Protein AF-U7DB34-F1 (afdb_monomer)

Mean predicted aligned error: 4.19 Å

Structure (mmCIF, N/CA/C/O backbone):
data_AF-U7DB34-F1
#
_entry.id   AF-U7DB34-F1
#
loop_
_atom_site.group_PDB
_atom_site.id
_atom_site.type_symbol
_atom_site.label_atom_id
_atom_site.label_alt_id
_atom_site.label_comp_id
_atom_site.label_asym_id
_atom_site.label_entity_id
_atom_site.label_seq_id
_atom_site.pdbx_PDB_ins_code
_atom_site.Cartn_x
_atom_site.Cartn_y
_atom_site.Cartn_z
_atom_site.occupancy
_atom_site.B_iso_or_equiv
_atom_site.auth_seq_id
_atom_site.auth_comp_id
_atom_site.auth_asym_id
_atom_site.auth_atom_id
_atom_site.pdbx_PDB_model_num
ATOM 1 N N . MET A 1 1 ? 7.850 12.339 15.589 1.00 56.59 1 MET A N 1
ATOM 2 C CA . MET A 1 1 ? 7.289 11.184 14.853 1.00 56.59 1 MET A CA 1
ATOM 3 C C . MET A 1 1 ? 8.068 9.944 15.235 1.00 56.59 1 MET A C 1
ATOM 5 O O . MET A 1 1 ? 9.289 9.977 15.154 1.00 56.59 1 MET A O 1
ATOM 9 N N . THR A 1 2 ? 7.396 8.894 15.701 1.00 55.25 2 THR A N 1
ATOM 10 C CA . THR A 1 2 ? 8.039 7.611 16.011 1.00 55.25 2 THR A CA 1
ATOM 11 C C . THR A 1 2 ? 8.337 6.849 14.711 1.00 55.25 2 THR A C 1
ATOM 13 O O . THR A 1 2 ? 7.560 6.955 13.758 1.00 55.25 2 THR A O 1
ATOM 16 N N . PRO A 1 3 ? 9.434 6.068 14.636 1.00 60.91 3 PRO A N 1
ATOM 17 C CA . PRO A 1 3 ? 9.835 5.343 13.418 1.00 60.91 3 PRO A CA 1
ATOM 18 C C . PRO A 1 3 ? 8.811 4.309 12.934 1.00 60.91 3 PRO A C 1
ATOM 20 O O . PRO A 1 3 ? 8.928 3.791 11.830 1.00 60.91 3 PRO A O 1
ATOM 23 N N . GLU A 1 4 ? 7.849 3.986 13.791 1.00 70.50 4 GLU A N 1
ATOM 24 C CA . GLU A 1 4 ? 6.870 2.917 13.650 1.00 70.50 4 GLU A CA 1
ATOM 25 C C . GLU A 1 4 ? 5.535 3.371 13.057 1.00 70.50 4 GLU A C 1
ATOM 27 O O . GLU A 1 4 ? 4.715 2.523 12.703 1.00 70.50 4 GLU A O 1
ATOM 32 N N . ASN A 1 5 ? 5.326 4.683 12.933 1.00 81.69 5 ASN A N 1
ATOM 33 C CA . ASN A 1 5 ? 4.086 5.251 12.424 1.00 81.69 5 ASN A CA 1
ATOM 34 C C . ASN A 1 5 ? 4.088 5.327 10.896 1.00 81.69 5 ASN A C 1
ATOM 36 O O . ASN A 1 5 ? 5.121 5.509 10.246 1.00 81.69 5 ASN A O 1
ATOM 40 N N . VAL A 1 6 ? 2.890 5.285 10.328 1.00 92.56 6 VAL A N 1
ATOM 41 C CA . VAL A 1 6 ? 2.643 5.648 8.932 1.00 92.56 6 VAL A CA 1
ATOM 42 C C . VAL A 1 6 ? 2.384 7.149 8.889 1.00 92.56 6 VAL A C 1
ATOM 44 O O . VAL A 1 6 ? 1.572 7.646 9.659 1.00 92.56 6 VAL A O 1
ATOM 47 N N . PHE A 1 7 ? 3.087 7.897 8.039 1.00 95.44 7 PHE A N 1
ATOM 48 C CA . PHE A 1 7 ? 2.950 9.354 7.981 1.00 95.44 7 PHE A CA 1
ATOM 49 C C . PHE A 1 7 ? 3.253 9.919 6.594 1.00 95.44 7 PHE A C 1
ATOM 51 O O . PHE A 1 7 ? 3.934 9.280 5.789 1.00 95.44 7 PHE A O 1
ATOM 58 N N . GLY A 1 8 ? 2.779 11.138 6.342 1.00 94.94 8 GLY A N 1
ATOM 59 C CA . GLY A 1 8 ? 3.077 11.901 5.132 1.00 94.94 8 GLY A CA 1
ATOM 60 C C . GLY A 1 8 ? 2.622 13.357 5.240 1.00 94.94 8 GLY A C 1
ATOM 61 O O . GLY A 1 8 ? 1.750 13.681 6.048 1.00 94.94 8 GLY A O 1
ATOM 62 N N . TYR A 1 9 ? 3.236 14.234 4.445 1.00 95.06 9 TYR A N 1
ATOM 63 C CA . TYR A 1 9 ? 2.886 15.655 4.379 1.00 95.06 9 TYR A CA 1
ATOM 64 C C . TYR A 1 9 ? 1.683 15.882 3.461 1.00 95.06 9 TYR A C 1
ATOM 66 O O . TYR A 1 9 ? 1.645 15.345 2.353 1.00 95.06 9 TYR A O 1
ATOM 74 N N . CYS A 1 10 ? 0.709 16.664 3.916 1.00 96.31 10 CYS A N 1
ATOM 75 C CA . CYS A 1 10 ? -0.492 17.004 3.166 1.00 96.31 10 CYS A CA 1
ATOM 76 C C . CYS A 1 10 ? -0.466 18.474 2.756 1.00 96.31 10 CYS A C 1
ATOM 78 O O . CYS A 1 10 ? -0.567 19.347 3.615 1.00 96.31 10 CYS A O 1
ATOM 80 N N . ASP A 1 11 ? -0.422 18.743 1.450 1.00 92.62 11 ASP A N 1
ATOM 81 C CA . ASP A 1 11 ? -0.445 20.114 0.917 1.00 92.62 11 ASP A CA 1
ATOM 82 C C . ASP A 1 11 ? -1.724 20.860 1.301 1.00 92.62 11 ASP A C 1
ATOM 84 O O . ASP A 1 11 ? -1.698 22.052 1.568 1.00 92.62 11 ASP A O 1
ATOM 88 N N . ARG A 1 12 ? -2.856 20.150 1.361 1.00 94.56 12 ARG A N 1
ATOM 89 C CA . ARG A 1 12 ? -4.151 20.765 1.672 1.00 94.56 12 ARG A CA 1
ATOM 90 C C . ARG A 1 12 ? -4.233 21.256 3.117 1.00 94.56 12 ARG A C 1
ATOM 92 O O . ARG A 1 12 ? -4.909 22.241 3.385 1.00 94.56 12 ARG A O 1
ATOM 99 N N . CYS A 1 13 ? -3.620 20.529 4.047 1.00 96.25 13 CYS A N 1
ATOM 100 C CA . CYS A 1 13 ? -3.645 20.868 5.470 1.00 96.25 13 CYS A CA 1
ATOM 101 C C . CYS A 1 13 ? -2.360 21.557 5.941 1.00 96.25 13 CYS A C 1
ATOM 103 O O . CYS A 1 13 ? -2.274 21.885 7.121 1.00 96.25 13 CYS A O 1
ATOM 105 N N . GLU A 1 14 ? -1.372 21.709 5.054 1.00 96.12 14 GLU A N 1
ATOM 106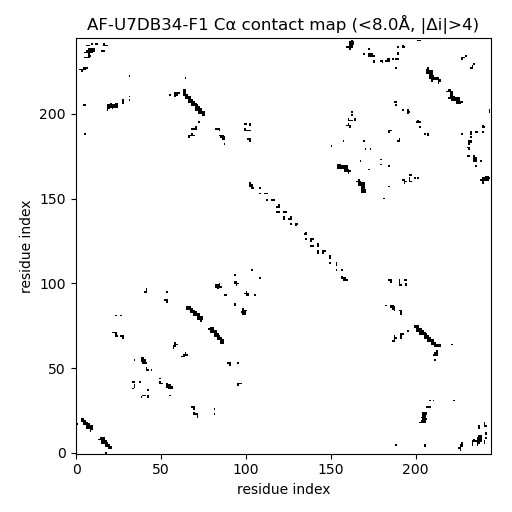 C CA . GLU A 1 14 ? -0.042 22.268 5.326 1.00 96.12 14 GLU A CA 1
ATOM 107 C C . GLU A 1 14 ? 0.642 21.653 6.556 1.00 96.12 14 GLU A C 1
ATOM 109 O O . GLU A 1 14 ? 1.353 22.305 7.320 1.00 96.12 14 GLU A O 1
ATOM 114 N N . LYS A 1 15 ? 0.412 20.355 6.776 1.00 95.25 15 LYS A N 1
ATOM 115 C CA . LYS A 1 15 ? 0.953 19.628 7.924 1.00 95.25 15 LYS A CA 1
ATOM 116 C C . LYS A 1 15 ? 1.206 18.169 7.611 1.00 95.25 15 LYS A C 1
ATOM 118 O O . LYS A 1 15 ? 0.710 17.608 6.634 1.00 95.25 15 LYS A O 1
ATOM 123 N N . TYR A 1 16 ? 1.962 17.536 8.495 1.00 94.81 16 TYR A N 1
ATOM 124 C CA . TYR A 1 16 ? 2.096 16.092 8.489 1.00 94.81 16 TYR A CA 1
ATOM 125 C C . TYR A 1 16 ? 0.922 15.434 9.207 1.00 94.81 16 TYR A C 1
ATOM 127 O O . TYR A 1 16 ? 0.635 15.758 10.358 1.00 94.81 16 TYR A O 1
ATOM 135 N N . HIS A 1 17 ? 0.318 14.447 8.553 1.00 95.94 17 HIS A N 1
ATOM 136 C CA . HIS A 1 17 ? -0.569 13.495 9.208 1.00 95.94 17 HIS A CA 1
ATOM 137 C C . HIS A 1 17 ? 0.209 12.232 9.562 1.00 95.94 17 HIS A C 1
ATOM 139 O O . HIS A 1 17 ? 1.151 11.846 8.860 1.00 95.94 17 HIS A O 1
ATOM 145 N N . SER A 1 18 ? -0.194 11.571 10.642 1.00 95.56 18 SER A N 1
ATOM 146 C CA . SER A 1 18 ? 0.371 10.286 11.030 1.00 95.56 18 SER A CA 1
ATOM 147 C C . SER A 1 18 ? -0.678 9.382 11.647 1.00 95.56 18 SER A C 1
ATOM 149 O O . SER A 1 18 ? -1.537 9.861 12.379 1.00 95.56 18 SER A O 1
ATOM 151 N N . LEU A 1 19 ? -0.535 8.084 11.416 1.00 96.56 19 LEU A N 1
ATOM 152 C CA . LEU A 1 19 ? -1.335 7.034 12.019 1.00 96.56 19 LEU A CA 1
ATOM 153 C C . LEU A 1 19 ? -0.400 6.104 12.818 1.00 96.56 19 LEU A C 1
ATOM 155 O O . LEU A 1 19 ? 0.587 5.610 12.252 1.00 96.56 19 LEU A O 1
ATOM 159 N N . PRO A 1 20 ? -0.643 5.904 14.127 1.00 96.19 20 PRO A N 1
ATOM 160 C CA . PRO A 1 20 ? 0.173 5.022 14.957 1.00 96.19 20 PRO A CA 1
ATOM 161 C C . PRO A 1 20 ? -0.120 3.549 14.658 1.00 96.19 20 PRO A C 1
ATOM 163 O O . PRO A 1 20 ? -1.029 3.233 13.896 1.00 96.19 20 PRO A O 1
ATOM 166 N N . GLN A 1 21 ? 0.609 2.625 15.289 1.00 96.31 21 GLN A N 1
ATOM 167 C CA . GLN A 1 21 ? 0.276 1.201 15.172 1.00 96.31 21 GLN A CA 1
ATOM 168 C C . GLN A 1 21 ? -0.971 0.815 15.975 1.00 96.31 21 GLN A C 1
ATOM 170 O O . GLN A 1 21 ? -1.842 0.112 15.465 1.00 96.31 21 GLN A O 1
ATOM 175 N N . GLY A 1 22 ? -1.093 1.295 17.218 1.00 95.19 22 GLY A N 1
ATOM 176 C CA . GLY A 1 22 ? -2.232 0.988 18.089 1.00 95.19 22 GLY A CA 1
ATOM 177 C C . GLY A 1 22 ? -2.527 -0.519 18.181 1.00 95.19 22 GLY A C 1
ATOM 178 O O . GLY A 1 22 ? -1.619 -1.349 18.118 1.00 95.19 22 GLY A O 1
ATOM 179 N N . LYS A 1 23 ? -3.814 -0.887 18.264 1.00 97.88 23 LYS A N 1
ATOM 180 C CA . LYS A 1 23 ? -4.263 -2.296 18.285 1.00 97.88 23 LYS A CA 1
ATOM 181 C C . LYS A 1 23 ? -3.934 -3.072 17.001 1.00 97.88 23 LYS A C 1
ATOM 183 O O . LYS A 1 23 ? -3.914 -4.302 17.024 1.00 97.88 23 LYS A O 1
ATOM 188 N N . ALA A 1 24 ? -3.639 -2.391 15.889 1.00 98.12 24 ALA A N 1
ATOM 189 C CA . ALA A 1 24 ? -3.265 -3.070 14.650 1.00 98.12 24 ALA A CA 1
ATOM 190 C C . ALA A 1 24 ? -1.948 -3.842 14.792 1.00 98.12 24 ALA A C 1
ATOM 192 O O . ALA A 1 24 ? -1.750 -4.828 14.087 1.00 98.12 24 ALA A O 1
ATOM 193 N N . ARG A 1 25 ? -1.071 -3.444 15.729 1.00 97.56 25 ARG A N 1
ATOM 194 C CA . ARG A 1 25 ? 0.159 -4.185 16.017 1.00 97.56 25 ARG A CA 1
ATOM 195 C C . ARG A 1 25 ? -0.132 -5.596 16.521 1.00 97.56 25 ARG A C 1
ATOM 197 O O . ARG A 1 25 ? 0.287 -6.558 15.883 1.00 97.56 25 ARG A O 1
ATOM 204 N N . GLN A 1 26 ? -0.888 -5.704 17.612 1.00 98.06 26 GLN A N 1
ATOM 205 C CA . GLN A 1 26 ? -1.285 -6.991 18.187 1.00 98.06 26 GLN A CA 1
ATOM 206 C C . GLN A 1 26 ? -2.028 -7.839 17.150 1.00 98.06 26 GLN A C 1
ATOM 208 O O . GLN A 1 26 ? -1.713 -9.010 16.950 1.00 98.06 26 GLN A O 1
ATOM 213 N N . LYS A 1 27 ? -2.963 -7.230 16.407 1.00 98.50 27 LYS A N 1
ATOM 214 C CA . LYS A 1 27 ? -3.706 -7.962 15.378 1.00 98.50 27 LYS A CA 1
ATOM 215 C C . LYS A 1 27 ? -2.825 -8.424 14.212 1.00 98.50 27 LYS A C 1
ATOM 217 O O . LYS A 1 27 ? -3.075 -9.473 13.622 1.00 98.50 27 LYS A O 1
ATOM 222 N N . GLY A 1 28 ? -1.777 -7.669 13.892 1.00 98.38 28 GLY A N 1
ATOM 223 C CA . GLY A 1 28 ? -0.750 -8.070 12.936 1.00 98.38 28 GLY A CA 1
ATOM 224 C C . GLY A 1 28 ? 0.046 -9.290 13.398 1.00 98.38 28 GLY A C 1
ATOM 225 O O . GLY A 1 28 ? 0.358 -10.144 12.576 1.00 98.38 28 GLY A O 1
ATOM 226 N N . GLU A 1 29 ? 0.342 -9.407 14.693 1.00 98.50 29 GLU A N 1
ATOM 227 C CA . GLU A 1 29 ? 1.041 -10.569 15.264 1.00 98.50 29 GLU A CA 1
ATOM 228 C C . GLU A 1 29 ? 0.163 -11.829 15.210 1.00 98.50 29 GLU A C 1
ATOM 230 O O . GLU A 1 29 ? 0.630 -12.887 14.789 1.00 98.50 29 GLU A O 1
ATOM 235 N N . GLU A 1 30 ? -1.132 -11.705 15.516 1.00 98.56 30 GLU A N 1
ATOM 236 C CA . GLU A 1 30 ? -2.110 -12.792 15.343 1.00 98.56 30 GLU A CA 1
ATOM 237 C C . GLU A 1 30 ? -2.220 -13.243 13.876 1.00 98.56 30 GLU A C 1
ATOM 239 O O . GLU A 1 30 ? -2.260 -14.443 13.580 1.00 98.56 30 GLU A O 1
ATOM 244 N N . LEU A 1 31 ? -2.247 -12.286 12.939 1.00 98.56 31 LEU A N 1
ATOM 245 C CA . LEU A 1 31 ? -2.278 -12.583 11.508 1.00 98.56 31 LEU A CA 1
ATOM 246 C C . LEU A 1 31 ? -0.992 -13.280 11.055 1.00 98.56 31 LEU A C 1
ATOM 248 O O . LEU A 1 31 ? -1.063 -14.265 10.324 1.00 98.56 31 LEU A O 1
ATOM 252 N N . LEU A 1 32 ? 0.173 -12.798 11.492 1.00 98.50 32 LEU A N 1
ATOM 253 C CA . LEU A 1 32 ? 1.463 -13.426 11.212 1.00 98.50 32 LEU A CA 1
ATOM 254 C C . LEU A 1 32 ? 1.471 -14.888 11.675 1.00 98.50 32 LEU A C 1
ATOM 256 O O . LEU A 1 32 ? 1.801 -15.768 10.882 1.00 98.50 32 LEU A O 1
ATOM 260 N N . GLN A 1 33 ? 1.049 -15.146 12.915 1.00 98.25 33 GLN A N 1
ATOM 261 C CA . GLN A 1 33 ? 0.985 -16.498 13.465 1.00 98.25 33 GLN A CA 1
ATOM 262 C C . GLN A 1 33 ? 0.035 -17.391 12.658 1.00 98.25 33 GLN A C 1
ATOM 264 O O . GLN A 1 33 ? 0.365 -18.539 12.362 1.00 98.25 33 GLN A O 1
ATOM 269 N N . SER A 1 34 ? -1.122 -16.858 12.259 1.00 98.19 34 SER A N 1
ATOM 270 C CA . SER A 1 34 ? -2.092 -17.582 11.429 1.00 98.19 34 SER A CA 1
ATOM 271 C C . SER A 1 34 ? -1.492 -17.959 10.073 1.00 98.19 34 SER A C 1
ATOM 273 O O . SER A 1 34 ? -1.592 -19.107 9.652 1.00 98.19 34 SER A O 1
ATOM 275 N N . LEU A 1 35 ? -0.802 -17.024 9.414 1.00 98.00 35 LEU A N 1
ATOM 276 C CA . LEU A 1 35 ? -0.150 -17.266 8.124 1.00 98.00 35 LEU A CA 1
ATOM 277 C C . LEU A 1 35 ? 0.992 -18.288 8.222 1.00 98.00 35 LEU A C 1
ATOM 279 O O . LEU A 1 35 ? 1.165 -19.085 7.301 1.00 98.00 35 LEU A O 1
ATOM 283 N N . GLN A 1 36 ? 1.760 -18.273 9.315 1.00 97.12 36 GLN A N 1
ATOM 284 C CA . GLN A 1 36 ? 2.844 -19.231 9.556 1.00 97.12 36 GLN A CA 1
ATOM 285 C C . GLN A 1 36 ? 2.316 -20.636 9.871 1.00 97.12 36 GLN A C 1
ATOM 287 O O . GLN A 1 36 ? 2.867 -21.615 9.377 1.00 97.12 36 GLN A O 1
ATOM 292 N N . ASN A 1 37 ? 1.238 -20.738 10.651 1.00 97.00 37 ASN A N 1
ATOM 293 C CA . ASN A 1 37 ? 0.650 -22.023 11.034 1.00 97.00 37 ASN A CA 1
ATOM 294 C C . ASN A 1 37 ? -0.123 -22.678 9.887 1.00 97.00 37 ASN A C 1
ATOM 296 O O . ASN A 1 37 ? -0.059 -23.891 9.702 1.00 97.00 37 ASN A O 1
ATOM 300 N N . GLU A 1 38 ? -0.885 -21.880 9.140 1.00 97.31 38 GLU A N 1
ATOM 301 C CA . GLU A 1 38 ? -1.826 -22.391 8.143 1.00 97.31 38 GLU A CA 1
ATOM 302 C C . GLU A 1 38 ? -1.245 -22.407 6.725 1.00 97.31 38 GLU A C 1
ATOM 304 O O . GLU A 1 38 ? -1.791 -23.093 5.860 1.00 97.31 38 GLU A O 1
ATOM 309 N N . GLY A 1 39 ? -0.160 -21.667 6.465 1.00 96.75 39 GLY A N 1
ATOM 310 C CA . GLY A 1 39 ? 0.575 -21.721 5.197 1.00 96.75 39 GLY A CA 1
ATOM 311 C C . GLY A 1 39 ? -0.210 -21.225 3.976 1.00 96.75 39 GLY A C 1
ATOM 312 O O . GLY A 1 39 ? 0.083 -21.610 2.844 1.00 96.75 39 GLY A O 1
ATOM 313 N N . CYS A 1 40 ? -1.246 -20.408 4.172 1.00 97.00 40 CYS A N 1
ATOM 314 C CA . CYS A 1 40 ? -2.124 -19.941 3.098 1.00 97.00 40 CYS A CA 1
ATOM 315 C C . CYS A 1 40 ? -2.799 -18.610 3.442 1.00 97.00 40 CYS A C 1
ATOM 317 O O . CYS A 1 40 ? -2.843 -18.218 4.604 1.00 97.00 40 CYS A O 1
ATOM 319 N N . LEU A 1 41 ? -3.309 -17.897 2.433 1.00 97.50 41 LEU A N 1
ATOM 320 C CA . LEU A 1 41 ? -4.014 -16.619 2.604 1.00 97.50 41 LEU A CA 1
ATOM 321 C C . LEU A 1 41 ? -5.511 -16.784 2.891 1.00 97.50 41 LEU A C 1
ATOM 323 O O . LEU A 1 41 ? -6.127 -15.885 3.455 1.00 97.50 41 LEU A O 1
ATOM 327 N N . ASP A 1 42 ? -6.091 -17.923 2.534 1.00 97.00 42 ASP A N 1
ATOM 328 C CA . ASP A 1 42 ? -7.492 -18.293 2.747 1.00 97.00 42 ASP A CA 1
ATOM 329 C C . ASP A 1 42 ? -7.668 -19.202 3.976 1.00 97.00 42 ASP A C 1
ATOM 331 O O . ASP A 1 42 ? -8.562 -20.045 4.036 1.00 97.00 42 ASP A O 1
ATOM 335 N N . PHE A 1 43 ? -6.812 -19.009 4.984 1.00 96.31 43 PHE A N 1
ATOM 336 C CA . PHE A 1 43 ? -6.758 -19.807 6.210 1.00 96.31 43 PHE A CA 1
ATOM 337 C C . PHE A 1 43 ? -8.065 -19.813 7.024 1.00 96.31 43 PHE A C 1
ATOM 339 O O . PHE A 1 43 ? -8.296 -20.740 7.799 1.00 96.31 43 PHE A O 1
ATOM 346 N N . GLU A 1 44 ? -8.934 -18.819 6.823 1.00 95.00 44 GLU A N 1
ATOM 347 C CA . GLU A 1 44 ? -10.273 -18.733 7.425 1.00 95.00 44 GLU A CA 1
ATOM 348 C C . GLU A 1 44 ? -11.251 -19.772 6.854 1.00 95.00 44 GLU A C 1
ATOM 350 O O . GLU A 1 44 ? -12.241 -20.108 7.503 1.00 95.00 44 GLU A O 1
ATOM 355 N N . LEU A 1 45 ? -10.981 -20.311 5.660 1.00 95.31 45 LEU A N 1
ATOM 356 C CA . LEU A 1 45 ? -11.793 -21.368 5.073 1.00 95.31 45 LEU A CA 1
ATOM 357 C C . LEU A 1 45 ? -11.418 -22.741 5.655 1.00 95.31 45 LEU A C 1
ATOM 359 O O . LEU A 1 45 ? -10.241 -23.006 5.936 1.00 95.31 45 LEU A O 1
ATOM 363 N N . PRO A 1 46 ? -12.385 -23.672 5.764 1.00 95.25 46 PRO A N 1
ATOM 364 C CA . PRO A 1 46 ? -12.099 -25.078 6.017 1.00 95.25 46 PRO A CA 1
ATOM 365 C C . PRO A 1 46 ? -11.051 -25.626 5.042 1.00 95.25 46 PRO A C 1
ATOM 367 O O . PRO A 1 46 ? -11.116 -25.350 3.846 1.00 95.25 46 PRO A O 1
ATOM 370 N N . ARG A 1 47 ? -10.123 -26.466 5.526 1.00 93.25 47 ARG A N 1
ATOM 371 C CA . ARG A 1 47 ? -8.972 -26.974 4.743 1.00 93.25 47 ARG A CA 1
ATOM 372 C C . ARG A 1 47 ? -9.329 -27.534 3.359 1.00 93.25 47 ARG A C 1
ATOM 374 O O . ARG A 1 47 ? -8.547 -27.374 2.433 1.00 93.25 47 ARG A O 1
ATOM 381 N N . HIS A 1 48 ? -10.492 -28.168 3.207 1.00 94.25 48 HIS A N 1
ATOM 382 C CA . HIS A 1 48 ? -10.940 -28.761 1.940 1.00 94.25 48 HIS A CA 1
ATOM 383 C C . HIS A 1 48 ? -11.462 -27.738 0.912 1.00 94.25 48 HIS A C 1
ATOM 385 O O . HIS A 1 48 ? -11.577 -28.077 -0.261 1.00 94.25 48 HIS A O 1
ATOM 391 N N . LEU A 1 49 ? -11.777 -26.509 1.335 1.00 95.75 49 LEU A N 1
ATOM 392 C CA . LEU A 1 49 ? -12.173 -25.398 0.459 1.00 95.75 49 LEU A CA 1
ATOM 393 C C . LEU A 1 49 ? -10.996 -24.485 0.104 1.00 95.75 49 LEU A C 1
ATOM 395 O O . LEU A 1 49 ? -11.146 -23.599 -0.740 1.00 95.75 49 LEU A O 1
ATOM 399 N N . ARG A 1 50 ? -9.841 -24.687 0.749 1.00 95.44 50 ARG A N 1
ATOM 400 C CA . ARG A 1 50 ? -8.661 -23.860 0.528 1.00 95.44 50 ARG A CA 1
ATOM 401 C C . ARG A 1 50 ? -8.039 -24.142 -0.826 1.00 95.44 50 ARG A C 1
ATOM 403 O O . ARG A 1 50 ? -7.935 -25.290 -1.266 1.00 95.44 50 ARG A O 1
ATOM 410 N N . ARG A 1 51 ? -7.590 -23.080 -1.478 1.00 95.12 51 ARG A N 1
ATOM 411 C CA . ARG A 1 51 ? -7.079 -23.131 -2.837 1.00 95.12 51 ARG A CA 1
ATOM 412 C C . ARG A 1 51 ? -5.558 -23.110 -2.871 1.00 95.12 51 ARG A C 1
ATOM 414 O O . ARG A 1 51 ? -4.895 -22.364 -2.154 1.00 95.12 51 ARG A O 1
ATOM 421 N N . ARG A 1 52 ? -4.974 -23.916 -3.762 1.00 93.56 52 ARG A N 1
ATOM 422 C CA . ARG A 1 52 ? -3.510 -24.045 -3.883 1.00 93.56 52 ARG A CA 1
ATOM 423 C C . ARG A 1 52 ? -2.844 -22.753 -4.359 1.00 93.56 52 ARG A C 1
ATOM 425 O O . ARG A 1 52 ? -1.672 -22.511 -4.056 1.00 93.56 52 ARG A O 1
ATOM 432 N N . GLU A 1 53 ? -3.549 -21.915 -5.113 1.00 94.31 53 GLU A N 1
ATOM 433 C CA . GLU A 1 53 ? -3.062 -20.601 -5.537 1.00 94.31 53 GLU A CA 1
ATOM 434 C C . GLU A 1 53 ? -2.805 -19.644 -4.368 1.00 94.31 53 GLU A C 1
ATOM 436 O O . GLU A 1 53 ? -1.974 -18.757 -4.521 1.00 94.31 53 GLU A O 1
ATOM 441 N N . TYR A 1 54 ? -3.414 -19.869 -3.199 1.00 95.88 54 TYR A N 1
ATOM 442 C CA . TYR A 1 54 ? -3.273 -19.010 -2.021 1.00 95.88 54 TYR A CA 1
ATOM 443 C C . TYR A 1 54 ? -2.249 -19.518 -0.995 1.00 95.88 54 TYR A C 1
ATOM 445 O O . TYR A 1 54 ? -2.112 -18.919 0.070 1.00 95.88 54 TYR A O 1
ATOM 453 N N . SER A 1 55 ? -1.505 -20.590 -1.301 1.00 95.94 55 SER A N 1
ATOM 454 C CA . SER A 1 55 ? -0.405 -21.074 -0.450 1.00 95.94 55 SER A CA 1
ATOM 455 C C . SER A 1 55 ? 0.752 -20.066 -0.358 1.00 95.94 55 SER A C 1
ATOM 457 O O . SER A 1 55 ? 1.225 -19.517 -1.361 1.00 95.94 55 SER A O 1
ATOM 459 N N . THR A 1 56 ? 1.275 -19.886 0.857 1.00 96.44 56 THR A N 1
ATOM 460 C CA . THR A 1 56 ? 2.422 -19.019 1.155 1.00 96.44 56 THR A CA 1
ATOM 461 C C . THR A 1 56 ? 3.777 -19.704 0.968 1.00 96.44 56 THR A C 1
ATOM 463 O O . THR A 1 56 ? 4.795 -19.025 1.066 1.00 96.44 56 THR A O 1
ATOM 466 N N . ASP A 1 57 ? 3.834 -20.985 0.585 1.00 94.50 57 ASP A N 1
ATOM 467 C CA . ASP A 1 57 ? 5.094 -21.735 0.409 1.00 94.50 57 ASP A CA 1
ATOM 468 C C . ASP A 1 57 ? 6.060 -21.039 -0.561 1.00 94.50 57 ASP A C 1
ATOM 470 O O . ASP A 1 57 ? 7.276 -20.990 -0.362 1.00 94.50 57 ASP A O 1
ATOM 474 N N . SER A 1 58 ? 5.503 -20.419 -1.607 1.00 93.25 58 SER A N 1
ATOM 475 C CA . SER A 1 58 ? 6.277 -19.676 -2.609 1.00 93.25 58 SER A CA 1
ATOM 476 C C . SER A 1 58 ? 7.075 -18.504 -2.020 1.00 93.25 58 SER A C 1
ATOM 478 O O . SER A 1 58 ? 8.099 -18.122 -2.595 1.00 93.25 58 SER A O 1
ATOM 480 N N . LEU A 1 59 ? 6.668 -17.985 -0.854 1.00 94.81 59 LEU A N 1
ATOM 481 C CA . LEU A 1 59 ? 7.353 -16.907 -0.141 1.00 94.81 59 LEU A CA 1
ATOM 482 C C . LEU A 1 59 ? 8.703 -17.343 0.445 1.00 94.81 59 LEU A C 1
ATOM 484 O O . LEU A 1 59 ? 9.570 -16.509 0.713 1.00 94.81 59 LEU A O 1
ATOM 488 N N . TYR A 1 60 ? 8.916 -18.645 0.619 1.00 94.12 60 TYR A N 1
ATOM 489 C CA . TYR A 1 60 ? 10.189 -19.210 1.069 1.00 94.12 60 TYR A CA 1
ATOM 490 C C . TYR A 1 60 ? 11.079 -19.651 -0.106 1.00 94.12 60 TYR A C 1
ATOM 492 O O . TYR A 1 60 ? 12.265 -19.938 0.069 1.00 94.12 60 TYR A O 1
ATOM 500 N N . GLY A 1 61 ? 10.531 -19.632 -1.325 1.00 90.75 61 GLY A N 1
ATOM 501 C CA . GLY A 1 61 ? 11.217 -19.971 -2.567 1.00 90.75 61 GLY A CA 1
ATOM 502 C C . GLY A 1 61 ? 11.944 -18.792 -3.242 1.00 90.75 61 GLY A C 1
ATOM 503 O O . GLY A 1 61 ? 12.309 -17.803 -2.597 1.00 90.75 61 GLY A O 1
ATOM 504 N N . PRO A 1 62 ? 12.172 -18.874 -4.568 1.00 88.00 62 PRO A N 1
ATOM 505 C CA . PRO A 1 62 ? 12.840 -17.826 -5.350 1.00 88.00 62 PRO A CA 1
ATOM 506 C C . PRO A 1 62 ? 12.105 -16.480 -5.360 1.00 88.00 62 PRO A C 1
ATOM 508 O O . PRO A 1 62 ? 12.751 -15.439 -5.478 1.00 88.00 62 PRO A O 1
ATOM 511 N N . HIS A 1 63 ? 10.775 -16.498 -5.210 1.00 80.44 63 HIS A N 1
ATOM 512 C CA . HIS A 1 63 ? 9.944 -15.291 -5.157 1.00 80.44 63 HIS A CA 1
ATOM 513 C C . HIS A 1 63 ? 10.122 -14.492 -3.863 1.00 80.44 63 HIS A C 1
ATOM 515 O O . HIS A 1 63 ? 9.867 -13.289 -3.872 1.00 80.44 63 HIS A O 1
ATOM 521 N N . ARG A 1 64 ? 10.641 -15.134 -2.804 1.00 91.00 64 ARG A N 1
ATOM 522 C CA . ARG A 1 64 ? 10.903 -14.545 -1.484 1.00 91.00 64 ARG A CA 1
ATOM 523 C C . ARG A 1 64 ? 9.645 -13.965 -0.828 1.00 91.00 64 ARG A C 1
ATOM 525 O O . ARG A 1 64 ? 8.538 -14.063 -1.351 1.00 91.00 64 ARG A O 1
ATOM 532 N N . GLY A 1 65 ? 9.826 -13.422 0.370 1.00 93.88 65 GLY A N 1
ATOM 533 C CA . GLY A 1 65 ? 8.740 -12.948 1.211 1.00 93.88 65 GLY A CA 1
ATOM 534 C C . GLY A 1 65 ? 7.938 -11.761 0.672 1.00 93.88 65 GLY A C 1
ATOM 535 O O . GLY A 1 65 ? 8.185 -11.212 -0.404 1.00 93.88 65 GLY A O 1
ATOM 536 N N . LYS A 1 66 ? 6.937 -11.358 1.452 1.00 95.19 66 LYS A N 1
ATOM 537 C CA . LYS A 1 66 ? 5.961 -10.324 1.098 1.00 95.19 66 LYS A CA 1
ATOM 538 C C . LYS A 1 66 ? 5.573 -9.493 2.319 1.00 95.19 66 LYS A C 1
ATOM 540 O O . LYS A 1 66 ? 5.615 -9.980 3.447 1.00 95.19 66 LYS A O 1
ATOM 545 N N . MET A 1 67 ? 5.200 -8.233 2.078 1.00 97.06 67 MET A N 1
ATOM 546 C CA . MET A 1 67 ? 4.613 -7.381 3.110 1.00 97.06 67 MET A CA 1
ATOM 547 C C . MET A 1 67 ? 3.125 -7.697 3.279 1.00 97.06 67 MET A C 1
ATOM 549 O O . MET A 1 67 ? 2.382 -7.795 2.300 1.00 97.06 67 MET A O 1
ATOM 553 N N . PHE A 1 68 ? 2.710 -7.780 4.533 1.00 98.44 68 PHE A N 1
ATOM 554 C CA . PHE A 1 68 ? 1.334 -7.884 4.991 1.00 98.44 68 PHE A CA 1
ATOM 555 C C . PHE A 1 68 ? 1.043 -6.705 5.911 1.00 98.44 68 PHE A C 1
ATOM 557 O O . PHE A 1 68 ? 1.962 -6.146 6.507 1.00 98.44 68 PHE A O 1
ATOM 564 N N . GLY A 1 69 ? -0.213 -6.291 6.005 1.00 98.19 69 GLY A N 1
ATOM 565 C CA . GLY A 1 69 ? -0.598 -5.192 6.875 1.00 98.19 69 GLY A CA 1
ATOM 566 C C . GLY A 1 69 ? -1.997 -5.351 7.431 1.00 98.19 69 GLY A C 1
ATOM 567 O O . GLY A 1 69 ? -2.856 -5.969 6.800 1.00 98.19 69 GLY A O 1
ATOM 568 N N . VAL A 1 70 ? -2.199 -4.766 8.606 1.00 98.69 70 VAL A N 1
ATOM 569 C CA . VAL A 1 70 ? -3.478 -4.708 9.306 1.00 98.69 70 VAL A CA 1
ATOM 570 C C . VAL A 1 70 ? -3.815 -3.254 9.605 1.00 98.69 70 VAL A C 1
ATOM 572 O O . VAL A 1 70 ? -2.946 -2.494 10.033 1.00 98.69 70 VAL A O 1
ATOM 575 N N . LEU A 1 71 ? -5.074 -2.881 9.391 1.00 98.75 71 LEU A N 1
ATOM 576 C CA . LEU A 1 71 ? -5.652 -1.614 9.824 1.00 98.75 71 LEU A CA 1
ATOM 577 C C . LEU A 1 71 ? -6.688 -1.895 10.907 1.00 98.75 71 LEU A C 1
ATOM 579 O O . LEU A 1 71 ? -7.589 -2.699 10.700 1.00 98.75 71 LEU A O 1
ATOM 583 N N . HIS A 1 72 ? -6.556 -1.215 12.035 1.00 98.69 72 HIS A N 1
ATOM 584 C CA . HIS A 1 72 ? -7.590 -1.097 13.049 1.00 98.69 72 HIS A CA 1
ATOM 585 C C . HIS A 1 72 ? -8.414 0.156 12.747 1.00 98.69 72 HIS A C 1
ATOM 587 O O . HIS A 1 72 ? -7.846 1.247 12.636 1.00 98.69 72 HIS A O 1
ATOM 593 N N . CYS A 1 73 ? -9.726 0.010 12.608 1.00 98.44 73 CYS A N 1
ATOM 594 C CA . CYS A 1 73 ? -10.646 1.104 12.315 1.00 98.44 73 CYS A CA 1
ATOM 595 C C . CYS A 1 73 ? -11.984 0.910 13.034 1.00 98.44 73 CYS A C 1
ATOM 597 O O . CYS A 1 73 ? -12.281 -0.184 13.507 1.00 98.44 73 CYS A O 1
ATOM 599 N N . VAL A 1 74 ? -12.792 1.963 13.096 1.00 98.12 74 VAL A N 1
ATOM 600 C CA . VAL A 1 74 ? -14.196 1.895 13.520 1.00 98.12 74 VAL A CA 1
ATOM 601 C C . VAL A 1 74 ? -15.095 2.213 12.338 1.00 98.12 74 VAL A C 1
ATOM 603 O O . VAL A 1 74 ? -14.777 3.092 11.537 1.00 98.12 74 VAL A O 1
ATOM 606 N N . ASP A 1 75 ? -16.193 1.483 12.193 1.00 96.19 75 ASP A N 1
ATOM 607 C CA . ASP A 1 75 ? -17.192 1.807 11.178 1.00 96.19 75 ASP A CA 1
ATOM 608 C C . ASP A 1 75 ? -18.093 2.978 11.606 1.00 96.19 75 ASP A C 1
ATOM 610 O O . ASP A 1 75 ? -17.944 3.562 12.681 1.00 96.19 75 ASP A O 1
ATOM 614 N N . GLN A 1 76 ? -19.052 3.322 10.748 1.00 93.75 76 GLN A N 1
ATOM 615 C CA . GLN A 1 76 ? -19.989 4.426 10.968 1.00 93.75 76 GLN A CA 1
ATOM 616 C C . GLN A 1 76 ? -20.918 4.211 12.176 1.00 93.75 76 GLN A C 1
ATOM 618 O O . GLN A 1 76 ? -21.506 5.171 12.667 1.00 93.75 76 GLN A O 1
ATOM 623 N N . SER A 1 77 ? -21.054 2.973 12.663 1.00 96.00 77 SER A N 1
ATOM 624 C CA . SER A 1 77 ? -21.804 2.643 13.881 1.00 96.00 77 SER A CA 1
ATOM 625 C C . SER A 1 77 ? -20.944 2.691 15.151 1.00 96.00 77 SER A C 1
ATOM 627 O O . SER A 1 77 ? -21.462 2.515 16.251 1.00 96.00 77 SER A O 1
ATOM 629 N N . GLY A 1 78 ? -19.638 2.947 15.013 1.00 95.75 78 GLY A N 1
ATOM 630 C CA . GLY A 1 78 ? -18.673 2.932 16.111 1.00 95.75 78 GLY A CA 1
ATOM 631 C C . GLY A 1 78 ? -18.156 1.535 16.465 1.00 95.75 78 GLY A C 1
ATOM 632 O O . GLY A 1 78 ? -17.458 1.383 17.467 1.00 95.75 78 GLY A O 1
ATOM 633 N N . GLN A 1 79 ? -18.469 0.511 15.665 1.00 97.62 79 GLN A N 1
ATOM 634 C CA . GLN A 1 79 ? -18.002 -0.852 15.899 1.00 97.62 79 GLN A CA 1
ATOM 635 C C . GLN A 1 79 ? -16.551 -1.007 15.423 1.00 97.62 79 GLN A C 1
ATOM 637 O O . GLN A 1 79 ? -16.208 -0.646 14.296 1.00 97.62 79 GLN A O 1
ATOM 642 N N . GLU A 1 80 ? -15.690 -1.565 16.282 1.00 97.88 80 GLU A N 1
ATOM 643 C CA . GLU A 1 80 ? -14.295 -1.864 15.931 1.00 97.88 80 GLU A CA 1
ATOM 644 C C . GLU A 1 80 ? -14.217 -2.953 14.854 1.00 97.88 80 GLU A C 1
ATOM 646 O O . GLU A 1 80 ? -14.905 -3.976 14.924 1.00 97.88 80 GLU A O 1
ATOM 651 N N . GLN A 1 81 ? -13.321 -2.741 13.891 1.00 97.69 81 GLN A N 1
ATOM 652 C CA . GLN A 1 81 ? -13.042 -3.622 12.766 1.00 97.69 81 GLN A CA 1
ATOM 653 C C . GLN A 1 81 ? -11.534 -3.715 12.500 1.00 97.69 81 GLN A C 1
ATOM 655 O O . GLN A 1 81 ? -10.751 -2.813 12.815 1.00 97.69 81 GLN A O 1
ATOM 660 N N . PHE A 1 82 ? -11.132 -4.822 11.872 1.00 98.50 82 PHE A N 1
ATOM 661 C CA . PHE A 1 82 ? -9.757 -5.051 11.444 1.00 98.50 82 PHE A CA 1
ATOM 662 C C . PHE A 1 82 ? -9.722 -5.472 9.980 1.00 98.50 82 PHE A C 1
ATOM 664 O O . PHE A 1 82 ? -10.256 -6.516 9.610 1.00 98.50 82 PHE A O 1
ATOM 671 N N . LEU A 1 83 ? -9.056 -4.672 9.155 1.00 98.69 83 LEU A N 1
ATOM 672 C CA . LEU A 1 83 ? -8.854 -4.955 7.739 1.00 98.69 83 LEU A CA 1
ATOM 673 C C . LEU A 1 83 ? -7.444 -5.498 7.523 1.00 98.69 83 LEU A C 1
ATOM 675 O O . LEU A 1 83 ? -6.502 -5.036 8.165 1.00 98.69 83 LEU A O 1
ATOM 679 N N . LYS A 1 84 ? -7.276 -6.440 6.591 1.00 98.50 84 LYS A N 1
ATOM 680 C CA . LYS A 1 84 ? -5.971 -7.020 6.242 1.00 98.50 84 LYS A CA 1
ATOM 681 C C . LYS A 1 84 ? -5.666 -6.882 4.755 1.00 98.50 84 LYS A C 1
ATOM 683 O O . LYS A 1 84 ? -6.543 -7.020 3.905 1.00 98.50 84 LYS A O 1
ATOM 688 N N . ALA A 1 85 ? -4.404 -6.620 4.435 1.00 98.38 85 ALA A N 1
ATOM 689 C CA . ALA A 1 85 ? -3.908 -6.491 3.070 1.00 98.38 85 ALA A CA 1
ATOM 690 C C . ALA A 1 85 ? -2.548 -7.178 2.910 1.00 98.38 85 ALA A C 1
ATOM 692 O O . ALA A 1 85 ? -1.781 -7.309 3.862 1.00 98.38 85 ALA A O 1
ATOM 693 N N . PHE A 1 86 ? -2.228 -7.558 1.677 1.00 97.50 86 PHE A N 1
ATOM 694 C CA . PHE A 1 86 ? -0.881 -7.925 1.251 1.00 97.50 86 PHE A CA 1
ATOM 695 C C . PHE A 1 86 ? -0.434 -7.025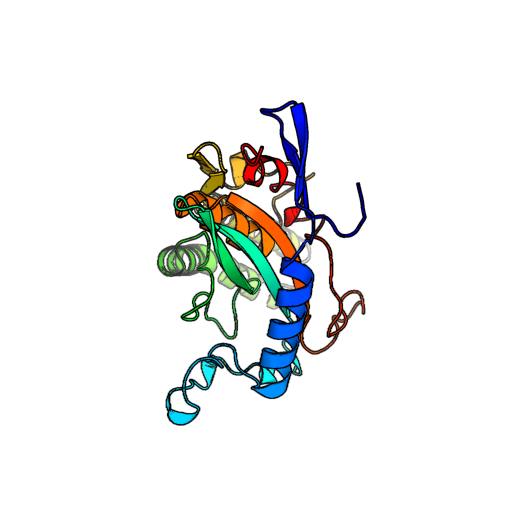 0.095 1.00 97.50 86 PHE A C 1
ATOM 697 O O . PHE A 1 86 ? -1.269 -6.485 -0.644 1.00 97.50 86 PHE A O 1
ATOM 704 N N . SER A 1 87 ? 0.883 -6.856 -0.044 1.00 94.75 87 SER A N 1
ATOM 705 C CA . SER A 1 87 ? 1.479 -5.972 -1.048 1.00 94.75 87 SER A CA 1
ATOM 706 C C . SER A 1 87 ? 1.598 -6.633 -2.423 1.00 94.75 87 SER A C 1
ATOM 708 O O . SER A 1 87 ? 2.136 -7.749 -2.515 1.00 94.75 87 SER A O 1
ATOM 710 N N . CYS A 1 88 ? 1.237 -5.900 -3.481 1.00 91.00 88 CYS A N 1
ATOM 711 C CA . CYS A 1 88 ? 1.271 -6.354 -4.879 1.00 91.00 88 CYS A CA 1
ATOM 712 C C . CYS A 1 88 ? 0.513 -7.683 -5.081 1.00 91.00 88 CYS A C 1
ATOM 714 O O . CYS A 1 88 ? -0.312 -8.071 -4.262 1.00 91.00 88 CYS A O 1
ATOM 716 N N . GLN A 1 89 ? 0.806 -8.402 -6.163 1.00 89.88 89 GLN A N 1
ATOM 717 C CA . GLN A 1 89 ? 0.210 -9.708 -6.452 1.00 89.88 89 GLN A CA 1
ATOM 718 C C . GLN A 1 89 ? 0.778 -10.828 -5.568 1.00 89.88 89 GLN A C 1
ATOM 720 O O . GLN A 1 89 ? 1.974 -10.842 -5.245 1.00 89.88 89 GLN A O 1
ATOM 725 N N . HIS A 1 90 ? -0.055 -11.816 -5.253 1.00 88.62 90 HIS A N 1
ATOM 726 C CA . HIS A 1 90 ? 0.331 -13.113 -4.710 1.00 88.62 90 HIS A CA 1
ATOM 727 C C . HIS A 1 90 ? 0.078 -14.192 -5.7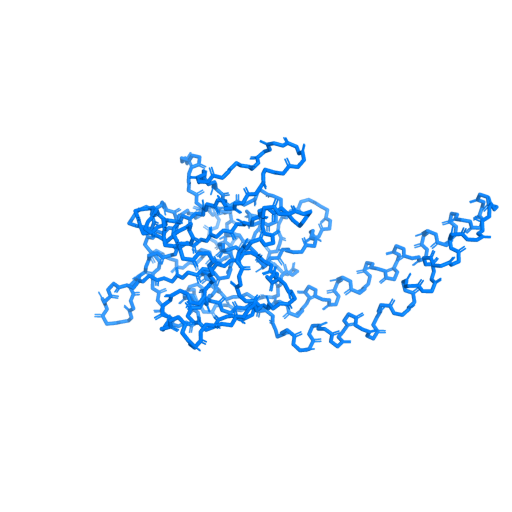70 1.00 88.62 90 HIS A C 1
ATOM 729 O O . HIS A 1 90 ? -1.063 -14.449 -6.127 1.00 88.62 90 HIS A O 1
ATOM 735 N N . LYS A 1 91 ? 1.147 -14.795 -6.310 1.00 87.75 91 LYS A N 1
ATOM 736 C CA . LYS A 1 91 ? 1.067 -15.817 -7.377 1.00 87.75 91 LYS A CA 1
ATOM 737 C C . LYS A 1 91 ? 0.206 -15.394 -8.588 1.00 87.75 91 LYS A C 1
ATOM 739 O O . LYS A 1 91 ? -0.456 -16.222 -9.196 1.00 87.75 91 LYS A O 1
ATOM 744 N N . GLY A 1 92 ? 0.253 -14.108 -8.950 1.00 87.00 92 GLY A N 1
ATOM 745 C CA . GLY A 1 92 ? -0.530 -13.521 -10.048 1.00 87.00 92 GLY A CA 1
ATOM 746 C C . GLY A 1 92 ? -1.882 -12.941 -9.621 1.00 87.00 92 GLY A C 1
ATOM 747 O O . GLY A 1 92 ? -2.440 -12.119 -10.342 1.00 87.00 92 GLY A O 1
ATOM 748 N N . GLU A 1 93 ? -2.362 -13.281 -8.424 1.00 89.12 93 GLU A N 1
ATOM 749 C CA . GLU A 1 93 ? -3.645 -12.821 -7.899 1.00 89.12 93 GLU A CA 1
ATOM 750 C C . GLU A 1 93 ? -3.503 -11.517 -7.115 1.00 89.12 93 GLU A C 1
ATOM 752 O O . GLU A 1 93 ? -2.646 -11.374 -6.237 1.00 89.12 93 GLU A O 1
ATOM 757 N N . TRP A 1 94 ? -4.368 -10.551 -7.413 1.00 86.94 94 TRP A N 1
ATOM 758 C CA . TRP A 1 94 ? -4.476 -9.298 -6.656 1.00 86.94 94 TRP A CA 1
ATOM 759 C C . TRP A 1 94 ? -5.517 -9.361 -5.544 1.00 86.94 94 TRP A C 1
ATOM 761 O O . TRP A 1 94 ? -5.408 -8.636 -4.553 1.00 86.94 94 TRP A O 1
ATOM 771 N N . SER A 1 95 ? -6.518 -10.218 -5.730 1.00 92.00 95 SER A N 1
ATOM 772 C CA . SER A 1 95 ? -7.705 -10.296 -4.894 1.00 92.00 95 SER A CA 1
ATOM 773 C C . SER A 1 95 ? -7.815 -11.694 -4.309 1.00 92.00 95 SER A C 1
ATOM 775 O O . SER A 1 95 ? -7.857 -12.686 -5.031 1.00 92.00 95 SER A O 1
ATOM 777 N N . VAL A 1 96 ? -7.878 -11.754 -2.984 1.00 95.06 96 VAL A N 1
ATOM 778 C CA . VAL A 1 96 ? -8.143 -12.974 -2.221 1.00 95.06 96 VAL A CA 1
ATOM 779 C C . VAL A 1 96 ? -9.327 -12.660 -1.305 1.00 95.06 96 VAL A C 1
ATOM 781 O O . VAL A 1 96 ? -9.293 -11.615 -0.650 1.00 95.06 96 VAL A O 1
ATOM 784 N N . PRO A 1 97 ? -10.379 -13.497 -1.247 1.00 94.50 97 PRO A N 1
ATOM 785 C CA . PRO A 1 97 ? -11.509 -13.267 -0.347 1.00 94.50 97 PRO A CA 1
ATOM 786 C C . PRO A 1 97 ? -11.056 -13.030 1.102 1.00 94.50 97 PRO A C 1
ATOM 788 O O . PRO A 1 97 ? -10.146 -13.698 1.585 1.00 94.50 97 PRO A O 1
ATOM 791 N N . GLY A 1 98 ? -11.666 -12.056 1.782 1.00 95.75 98 GLY A N 1
ATOM 792 C CA . GLY A 1 98 ? -11.276 -11.648 3.139 1.00 95.75 98 GLY A CA 1
ATOM 793 C C . GLY A 1 98 ? -10.090 -10.674 3.208 1.00 95.75 98 GLY A C 1
ATOM 794 O O . GLY A 1 98 ? -9.732 -10.230 4.297 1.00 95.75 98 GLY A O 1
ATOM 795 N N . TRP A 1 99 ? -9.487 -10.305 2.074 1.00 98.12 99 TRP A N 1
ATOM 796 C CA . TRP A 1 99 ? -8.416 -9.308 1.996 1.00 98.12 99 TRP A CA 1
ATOM 797 C C . TRP A 1 99 ? -8.878 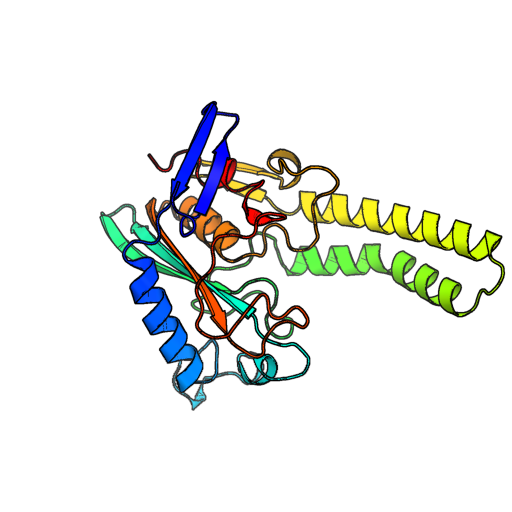-8.053 1.262 1.00 98.12 99 TRP A C 1
ATOM 799 O O . TRP A 1 99 ? -9.685 -8.119 0.335 1.00 98.12 99 TRP A O 1
ATOM 809 N N . VAL A 1 100 ? -8.315 -6.904 1.637 1.00 98.00 100 VAL A N 1
ATOM 810 C CA . VAL A 1 100 ? -8.592 -5.636 0.957 1.00 98.00 100 VAL A CA 1
ATOM 811 C C . VAL A 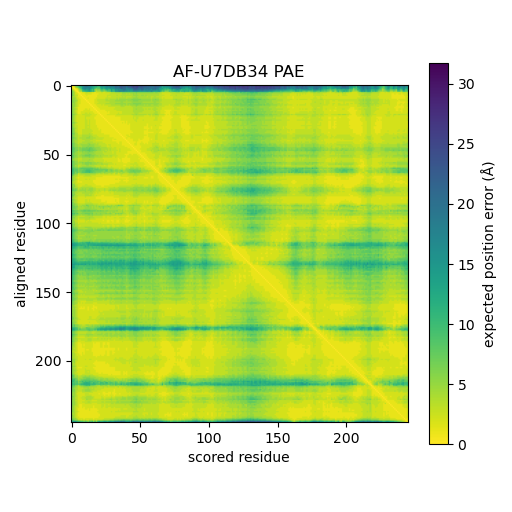1 100 ? -8.162 -5.715 -0.520 1.00 98.00 100 VAL A C 1
ATOM 813 O O . VAL A 1 100 ? -7.005 -6.085 -0.793 1.00 98.00 100 VAL A O 1
ATOM 816 N N . PRO A 1 101 ? -9.058 -5.358 -1.465 1.00 95.81 101 PRO A N 1
ATOM 817 C CA . PRO A 1 101 ? -8.794 -5.428 -2.902 1.00 95.81 101 PRO A CA 1
ATOM 818 C C . PRO A 1 101 ? -7.705 -4.435 -3.350 1.00 95.81 101 PRO A C 1
ATOM 820 O O . PRO A 1 101 ? -7.313 -3.543 -2.589 1.00 95.81 101 PRO A O 1
ATOM 823 N N . PRO A 1 102 ? -7.162 -4.582 -4.573 1.00 94.81 102 PRO A N 1
ATOM 824 C CA . PRO A 1 102 ? -6.339 -3.538 -5.179 1.00 94.81 102 PRO A CA 1
ATOM 825 C C . PRO A 1 102 ? -7.113 -2.228 -5.353 1.00 94.81 102 PRO A C 1
ATOM 827 O O . PRO A 1 102 ? -8.331 -2.231 -5.494 1.00 94.81 102 PRO A O 1
ATOM 830 N N . ILE A 1 103 ? -6.378 -1.116 -5.390 1.00 95.62 103 ILE A N 1
ATOM 831 C CA . ILE A 1 103 ? -6.938 0.217 -5.668 1.00 95.62 103 ILE A CA 1
ATOM 832 C C . ILE A 1 103 ? -7.355 0.328 -7.141 1.00 95.62 103 ILE A C 1
ATOM 834 O O . ILE A 1 103 ? -8.350 0.963 -7.470 1.00 95.62 103 ILE A O 1
ATOM 838 N N . VAL A 1 104 ? -6.590 -0.303 -8.033 1.00 92.88 104 VAL A N 1
ATOM 839 C CA . VAL A 1 104 ? -6.850 -0.313 -9.474 1.00 92.88 104 VAL A CA 1
ATOM 840 C C . VAL A 1 104 ? -7.665 -1.540 -9.883 1.00 92.88 104 VAL A C 1
ATOM 842 O O . VAL A 1 104 ? -7.500 -2.628 -9.327 1.00 92.88 104 VAL A O 1
ATOM 845 N N . ASP A 1 105 ? -8.498 -1.387 -10.913 1.00 90.44 105 ASP A N 1
ATOM 846 C CA . ASP A 1 105 ? -9.130 -2.513 -11.601 1.00 90.44 105 ASP A CA 1
ATOM 847 C C . ASP A 1 105 ? -8.056 -3.402 -12.249 1.00 90.44 105 ASP A C 1
ATOM 849 O O . ASP A 1 105 ? -7.398 -3.017 -13.221 1.00 90.44 105 ASP A O 1
ATOM 853 N N . GLY A 1 106 ? -7.883 -4.609 -11.705 1.00 86.75 106 GLY A N 1
ATOM 854 C CA . GLY A 1 106 ? -6.869 -5.554 -12.162 1.00 86.75 106 GLY A CA 1
ATOM 855 C C . GLY A 1 106 ? -7.072 -6.031 -13.604 1.00 86.75 106 GLY A C 1
ATOM 856 O O . GLY A 1 106 ? -6.087 -6.220 -14.316 1.00 86.75 106 GLY A O 1
ATOM 857 N N . ALA A 1 107 ? -8.315 -6.195 -14.067 1.00 87.56 107 ALA A N 1
ATOM 858 C CA . ALA A 1 107 ? -8.596 -6.659 -15.425 1.00 87.56 107 ALA A CA 1
ATOM 859 C C . ALA A 1 107 ? -8.231 -5.577 -16.445 1.00 87.56 107 ALA A C 1
ATOM 861 O O . ALA A 1 107 ? -7.461 -5.833 -17.376 1.00 87.56 107 ALA A O 1
ATOM 862 N N . ARG A 1 108 ? -8.692 -4.344 -16.203 1.00 90.75 108 ARG A N 1
ATOM 863 C CA . ARG A 1 108 ? -8.350 -3.183 -17.032 1.00 90.75 108 ARG A CA 1
ATOM 864 C C . ARG A 1 108 ? -6.843 -2.913 -17.007 1.00 90.75 108 ARG A C 1
ATOM 866 O O . ARG A 1 108 ? -6.253 -2.602 -18.041 1.00 90.75 108 ARG A O 1
ATOM 873 N N . TYR A 1 109 ? -6.198 -3.056 -15.845 1.00 90.69 109 TYR A N 1
ATOM 874 C CA . TYR A 1 109 ? -4.748 -2.892 -15.704 1.00 90.69 109 TYR A CA 1
ATOM 875 C C . TYR A 1 109 ? -3.987 -3.905 -16.565 1.00 90.69 109 TYR A C 1
ATOM 877 O O . TYR A 1 109 ? -3.100 -3.534 -17.335 1.00 90.69 109 TYR A O 1
ATOM 885 N N . LEU A 1 110 ? -4.350 -5.189 -16.483 1.00 88.75 110 LEU A N 1
ATOM 886 C CA . LEU A 1 110 ? -3.706 -6.251 -17.258 1.00 88.75 110 LEU A CA 1
ATOM 887 C C . LEU A 1 110 ? -3.930 -6.091 -18.765 1.00 88.75 110 LEU A C 1
ATOM 889 O O . LEU A 1 110 ? -3.009 -6.340 -19.546 1.00 88.75 110 LEU A O 1
ATOM 893 N N . GLU A 1 111 ? -5.117 -5.658 -19.184 1.00 90.94 111 GLU A N 1
ATOM 894 C CA . GLU A 1 111 ? -5.395 -5.322 -20.581 1.00 90.94 111 GLU A CA 1
ATOM 895 C C . GLU A 1 111 ? -4.494 -4.181 -21.071 1.00 90.94 111 GLU A C 1
ATOM 897 O O . GLU A 1 111 ? -3.893 -4.273 -22.149 1.00 90.94 111 GLU A O 1
ATOM 902 N N . LYS A 1 112 ? -4.328 -3.131 -20.259 1.00 92.19 112 LYS A N 1
ATOM 903 C CA . LYS A 1 112 ? -3.471 -1.994 -20.599 1.00 92.19 112 LYS A CA 1
ATOM 904 C C . LYS A 1 112 ? -1.997 -2.385 -20.697 1.00 92.19 112 LYS A C 1
ATOM 906 O O . LYS A 1 112 ? -1.324 -2.023 -21.662 1.00 92.19 112 LYS A O 1
ATOM 911 N N . VAL A 1 113 ? -1.507 -3.184 -19.748 1.00 89.75 113 VAL A N 1
ATOM 912 C CA . VAL A 1 113 ? -0.145 -3.740 -19.790 1.00 89.75 113 VAL A CA 1
ATOM 913 C C . VAL A 1 113 ? 0.050 -4.609 -21.033 1.00 89.75 113 VAL A C 1
ATOM 915 O O . VAL A 1 113 ? 1.094 -4.527 -21.677 1.00 89.75 113 VAL A O 1
ATOM 918 N N . ARG A 1 114 ? -0.945 -5.421 -21.406 1.00 89.50 114 ARG A N 1
ATOM 919 C CA . ARG A 1 114 ? -0.872 -6.283 -22.592 1.00 89.50 114 ARG A CA 1
ATOM 920 C C . ARG A 1 114 ? -0.822 -5.472 -23.886 1.00 89.50 114 ARG A C 1
ATOM 922 O O . ARG A 1 114 ? 0.021 -5.752 -24.733 1.00 89.50 114 ARG A O 1
ATOM 929 N N . SER A 1 115 ? -1.696 -4.478 -24.036 1.00 86.56 115 SER A N 1
ATOM 930 C CA . SER A 1 115 ? -1.764 -3.659 -25.253 1.00 86.56 115 SER A CA 1
ATOM 931 C C . SER A 1 115 ? -0.526 -2.771 -25.429 1.00 86.56 115 SER A C 1
ATOM 933 O O . SER A 1 115 ? 0.018 -2.710 -26.529 1.00 86.56 115 SER A O 1
ATOM 935 N N . GLY A 1 116 ? -0.015 -2.161 -24.354 1.00 83.00 116 GLY A N 1
ATOM 936 C CA . GLY A 1 116 ? 1.198 -1.330 -24.397 1.00 83.00 116 GLY A CA 1
ATOM 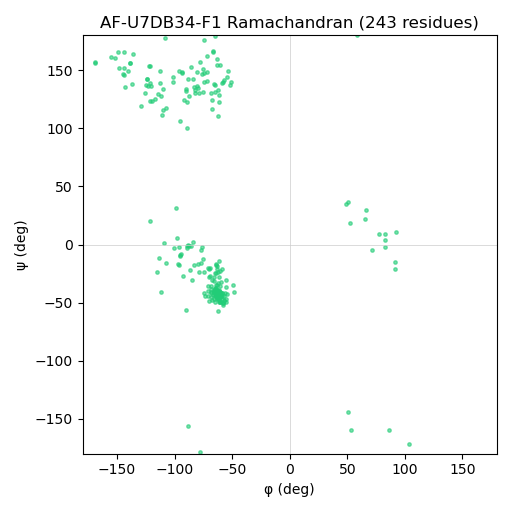937 C C . GLY A 1 116 ? 2.526 -2.098 -24.309 1.00 83.00 116 GLY A C 1
ATOM 938 O O . GLY A 1 116 ? 3.583 -1.568 -24.651 1.00 83.00 116 GLY A O 1
ATOM 939 N N . GLY A 1 117 ? 2.510 -3.353 -23.850 1.00 86.69 117 GLY A N 1
ATOM 940 C CA . GLY A 1 117 ? 3.719 -4.140 -23.586 1.00 86.69 117 GLY A CA 1
ATOM 941 C C . GLY A 1 117 ? 4.369 -4.767 -24.823 1.00 86.69 117 GLY A C 1
ATOM 942 O O . GLY A 1 117 ? 5.542 -5.150 -24.771 1.00 86.69 117 GLY A O 1
ATOM 943 N N . ASN A 1 118 ? 3.644 -4.859 -25.942 1.00 89.00 118 ASN A N 1
ATOM 944 C CA . ASN A 1 118 ? 4.122 -5.515 -27.162 1.00 89.00 118 ASN A CA 1
ATOM 945 C C . ASN A 1 118 ? 5.380 -4.847 -27.727 1.00 89.00 118 ASN A C 1
ATOM 947 O O . ASN A 1 118 ? 6.361 -5.530 -28.030 1.00 89.00 118 ASN A O 1
ATOM 951 N N . ASP A 1 119 ? 5.396 -3.516 -27.796 1.00 89.06 119 ASP A N 1
ATOM 952 C CA . ASP A 1 119 ? 6.557 -2.773 -28.285 1.00 89.06 119 ASP A CA 1
ATOM 953 C C . ASP A 1 119 ? 7.752 -2.864 -27.339 1.00 89.06 119 ASP A C 1
ATOM 955 O O . ASP A 1 119 ? 8.886 -3.035 -27.788 1.00 89.06 119 ASP A O 1
ATOM 959 N N . ILE A 1 120 ? 7.513 -2.846 -26.026 1.00 91.75 120 ILE A N 1
ATOM 960 C CA . ILE A 1 120 ? 8.571 -3.022 -25.024 1.00 91.75 120 ILE A CA 1
ATOM 961 C C . ILE A 1 120 ? 9.207 -4.411 -25.171 1.00 91.75 120 ILE A C 1
ATOM 963 O O . ILE A 1 120 ? 10.436 -4.533 -25.171 1.00 91.75 120 ILE A O 1
ATOM 967 N N . SER A 1 121 ? 8.389 -5.456 -25.331 1.00 92.19 121 SER A N 1
ATOM 968 C CA . SER A 1 121 ? 8.847 -6.834 -25.548 1.00 92.19 121 SER A CA 1
ATOM 969 C C . SER A 1 121 ? 9.642 -6.960 -26.850 1.00 92.19 121 SER A C 1
ATOM 971 O O . SER A 1 121 ? 10.753 -7.495 -26.850 1.00 92.19 121 SER A O 1
ATOM 973 N N . ARG A 1 122 ? 9.133 -6.380 -27.946 1.00 93.25 122 ARG A N 1
ATOM 974 C CA . ARG A 1 122 ? 9.809 -6.335 -29.250 1.00 93.25 122 ARG A CA 1
ATOM 975 C C . ARG A 1 122 ? 11.179 -5.661 -29.159 1.00 93.25 122 ARG A C 1
ATOM 977 O O . ARG A 1 122 ? 12.175 -6.258 -29.559 1.00 93.25 122 ARG A O 1
ATOM 984 N N . LEU A 1 123 ? 11.253 -4.461 -28.584 1.00 93.38 123 LEU A N 1
ATOM 985 C CA . LEU A 1 123 ? 12.511 -3.723 -28.419 1.00 93.38 123 LEU A CA 1
ATOM 986 C C . LEU A 1 123 ? 13.494 -4.450 -27.492 1.00 93.38 123 LEU A C 1
ATOM 988 O O . LEU A 1 123 ? 14.698 -4.415 -27.729 1.00 93.38 123 LEU A O 1
ATOM 992 N N . THR A 1 124 ? 12.998 -5.143 -26.462 1.00 93.31 124 THR A N 1
ATOM 993 C CA . THR A 1 124 ? 13.841 -5.967 -25.578 1.00 93.31 124 THR A CA 1
ATOM 994 C C . THR A 1 124 ? 14.472 -7.133 -26.343 1.00 93.31 124 THR A C 1
ATOM 996 O O . THR A 1 124 ? 15.664 -7.380 -26.182 1.00 93.31 124 THR A O 1
ATOM 999 N N . LYS A 1 125 ? 13.720 -7.802 -27.228 1.00 95.31 125 LYS A N 1
ATOM 1000 C CA . LYS A 1 125 ? 14.265 -8.861 -28.094 1.00 95.31 125 LYS A CA 1
ATOM 1001 C C . LYS A 1 125 ? 15.320 -8.319 -29.059 1.00 95.31 125 LYS A C 1
ATOM 1003 O O . LYS A 1 125 ? 16.391 -8.904 -29.159 1.00 95.31 125 LYS A O 1
ATOM 1008 N N . LEU A 1 126 ? 15.059 -7.183 -29.711 1.00 94.56 126 LEU A N 1
ATOM 1009 C CA . LEU A 1 126 ? 16.039 -6.538 -30.598 1.00 94.56 126 LEU A CA 1
ATOM 1010 C C . LEU A 1 126 ? 17.339 -6.192 -29.854 1.00 94.56 126 LEU A C 1
ATOM 1012 O O . LEU A 1 126 ? 18.424 -6.456 -30.355 1.00 94.56 126 LEU A O 1
ATOM 1016 N N . LEU A 1 127 ? 17.241 -5.688 -28.619 1.00 95.06 127 LEU A N 1
ATOM 1017 C CA . LEU A 1 127 ? 18.402 -5.409 -27.767 1.00 95.06 127 LEU A CA 1
ATOM 1018 C C . LEU A 1 127 ? 19.237 -6.648 -27.410 1.00 95.06 127 LEU A C 1
ATOM 1020 O O . LEU A 1 127 ? 20.400 -6.487 -27.053 1.00 95.06 127 LEU A O 1
ATOM 1024 N N . HIS A 1 128 ? 18.685 -7.861 -27.446 1.00 94.19 128 HIS A N 1
ATOM 1025 C CA . HIS A 1 128 ? 19.460 -9.080 -27.184 1.00 94.19 128 HIS A CA 1
ATOM 1026 C C . HIS A 1 128 ? 20.297 -9.529 -28.387 1.00 94.19 128 HIS A C 1
ATOM 1028 O O . HIS A 1 128 ? 21.288 -10.220 -28.187 1.00 94.19 128 HIS A O 1
ATOM 1034 N N . HIS A 1 129 ? 19.913 -9.134 -29.602 1.00 93.75 129 HIS A N 1
ATOM 1035 C CA . HIS A 1 129 ? 20.561 -9.561 -30.847 1.00 93.75 129 HIS A CA 1
ATOM 1036 C C . HIS A 1 129 ? 21.360 -8.452 -31.544 1.00 93.75 129 HIS A C 1
ATOM 1038 O O . HIS A 1 129 ? 21.903 -8.676 -32.618 1.00 93.75 129 HIS A O 1
ATOM 1044 N N . GLU A 1 130 ? 21.406 -7.255 -30.964 1.00 94.94 130 GLU A N 1
ATOM 1045 C CA . GLU A 1 130 ? 22.102 -6.107 -31.537 1.00 94.94 130 GLU A CA 1
ATOM 1046 C C . GLU A 1 130 ? 23.373 -5.808 -30.747 1.00 94.94 130 GLU A C 1
ATOM 1048 O O . GLU A 1 130 ? 23.282 -5.421 -29.584 1.00 94.94 130 GLU A O 1
ATOM 1053 N N . ASP A 1 131 ? 24.540 -5.900 -31.373 1.00 94.25 131 ASP A N 1
ATOM 1054 C CA . ASP A 1 131 ? 25.826 -5.636 -30.717 1.00 94.25 131 ASP A CA 1
ATOM 1055 C C . ASP A 1 131 ? 26.341 -4.213 -30.960 1.00 94.25 131 ASP A C 1
ATOM 1057 O O . ASP A 1 131 ? 27.161 -3.708 -30.189 1.00 94.25 131 ASP A O 1
ATOM 1061 N N . THR A 1 132 ? 25.813 -3.506 -31.963 1.00 97.12 132 THR A N 1
ATOM 1062 C CA . THR A 1 132 ? 26.282 -2.166 -32.329 1.00 97.12 132 THR A CA 1
ATOM 1063 C C . THR A 1 132 ? 25.947 -1.154 -31.226 1.00 97.12 132 THR A C 1
ATOM 1065 O O . THR A 1 132 ? 24.763 -0.870 -30.999 1.00 97.12 132 THR A O 1
ATOM 1068 N N . PRO A 1 133 ? 26.938 -0.517 -30.564 1.00 95.69 133 PRO A N 1
ATOM 1069 C CA . PRO A 1 133 ? 26.685 0.350 -29.410 1.00 95.69 133 PRO A CA 1
ATOM 1070 C C . PRO A 1 133 ? 25.707 1.497 -29.692 1.00 95.69 133 PRO A C 1
ATOM 1072 O O . PRO A 1 133 ? 24.807 1.759 -28.892 1.00 95.69 133 PRO A O 1
ATOM 1075 N N . LEU A 1 134 ? 25.835 2.136 -30.859 1.00 96.12 134 LEU A N 1
ATOM 1076 C CA . LEU A 1 134 ? 24.969 3.241 -31.271 1.00 96.12 134 LEU A CA 1
ATOM 1077 C C . LEU A 1 134 ? 23.512 2.790 -31.476 1.00 96.12 134 LEU A C 1
ATOM 1079 O O . LEU A 1 134 ? 22.584 3.485 -31.058 1.00 96.12 134 LEU A O 1
ATOM 1083 N N . ILE A 1 135 ? 23.295 1.619 -32.084 1.00 94.88 135 ILE A N 1
ATOM 1084 C CA . ILE A 1 135 ? 21.948 1.073 -32.311 1.00 94.88 135 ILE A CA 1
ATOM 1085 C C . ILE A 1 135 ? 21.342 0.625 -30.979 1.00 94.88 135 ILE A C 1
ATOM 1087 O O . ILE A 1 135 ? 20.210 0.999 -30.666 1.00 94.88 135 ILE A O 1
ATOM 1091 N N . ARG A 1 136 ? 22.116 -0.061 -30.127 1.00 96.69 136 ARG A N 1
ATOM 1092 C CA . ARG A 1 136 ? 21.701 -0.413 -28.758 1.00 96.69 136 ARG A CA 1
ATOM 1093 C C . ARG A 1 136 ? 21.272 0.818 -27.964 1.00 96.69 136 ARG A C 1
ATOM 1095 O O . ARG A 1 136 ? 20.266 0.764 -27.259 1.00 96.69 136 ARG A O 1
ATOM 1102 N N . GLN A 1 137 ? 22.006 1.928 -28.060 1.00 96.31 137 GLN A N 1
ATOM 1103 C CA . GLN A 1 137 ? 21.645 3.172 -27.377 1.00 96.31 137 GLN A CA 1
ATOM 1104 C C . GLN A 1 137 ? 20.305 3.721 -27.881 1.00 96.31 137 GLN A C 1
ATOM 1106 O O . GLN A 1 137 ? 19.442 4.031 -27.061 1.00 96.31 137 GLN A O 1
ATOM 1111 N N . LYS A 1 138 ? 20.092 3.772 -29.203 1.00 96.12 138 LYS A N 1
ATOM 1112 C CA . LYS A 1 138 ? 18.807 4.191 -29.791 1.00 96.12 138 LYS A CA 1
ATOM 1113 C C . LYS A 1 138 ? 17.647 3.306 -29.319 1.00 96.12 138 LYS A C 1
ATOM 1115 O O . LYS A 1 138 ? 16.632 3.826 -28.863 1.00 96.12 138 LYS A O 1
ATOM 1120 N N . LEU A 1 139 ? 17.824 1.984 -29.339 1.00 96.38 139 LEU A N 1
ATOM 1121 C CA . LEU A 1 139 ? 16.821 1.021 -28.872 1.00 96.38 139 LEU A CA 1
ATOM 1122 C C . LEU A 1 139 ? 16.521 1.165 -27.371 1.00 96.38 139 LEU A C 1
ATOM 1124 O O . LEU A 1 139 ? 15.361 1.093 -26.967 1.00 96.38 139 LEU A O 1
ATOM 1128 N N . LYS A 1 140 ? 17.539 1.402 -26.530 1.00 95.69 140 LYS A N 1
ATOM 1129 C CA . LYS A 1 140 ? 17.356 1.668 -25.092 1.00 95.69 140 LYS A CA 1
ATOM 1130 C C . LYS A 1 140 ? 16.549 2.940 -24.851 1.00 95.69 140 LYS A C 1
ATOM 1132 O O . LYS A 1 140 ? 15.651 2.921 -24.010 1.00 95.69 140 LYS A O 1
ATOM 1137 N N . THR A 1 141 ? 16.862 4.018 -25.571 1.00 95.38 141 THR A N 1
ATOM 1138 C CA . THR A 1 141 ? 16.139 5.292 -25.470 1.00 95.38 141 THR A CA 1
ATOM 1139 C C . THR A 1 141 ? 14.679 5.119 -25.867 1.00 95.38 141 THR A C 1
ATOM 1141 O O . THR A 1 141 ? 13.797 5.508 -25.104 1.00 95.38 141 THR A O 1
ATOM 1144 N N . GLU A 1 142 ? 14.410 4.460 -26.994 1.00 94.94 142 GLU A N 1
ATOM 1145 C CA . GLU A 1 142 ? 13.039 4.251 -27.462 1.00 94.94 142 GLU A CA 1
ATOM 1146 C C . GLU A 1 142 ? 12.243 3.330 -26.529 1.00 94.94 142 GLU A C 1
ATOM 1148 O O . GLU A 1 142 ? 11.126 3.654 -26.129 1.00 94.94 142 GLU A O 1
ATOM 1153 N N . ARG A 1 143 ? 12.851 2.229 -26.065 1.00 95.25 143 ARG A N 1
ATOM 1154 C CA . ARG A 1 143 ? 12.233 1.338 -25.071 1.00 95.25 143 ARG A CA 1
ATOM 1155 C C . ARG A 1 143 ? 11.896 2.087 -23.786 1.00 95.25 143 ARG A C 1
ATOM 1157 O O . ARG A 1 143 ? 10.833 1.861 -23.213 1.00 95.25 143 ARG A O 1
ATOM 1164 N N . ARG A 1 144 ? 12.793 2.964 -23.320 1.00 93.12 144 ARG A N 1
ATOM 1165 C CA . ARG A 1 144 ? 12.559 3.795 -22.133 1.00 93.12 144 ARG A CA 1
ATOM 1166 C C . ARG A 1 144 ? 11.391 4.751 -22.358 1.00 93.12 144 ARG A C 1
ATOM 1168 O O . ARG A 1 144 ? 10.534 4.819 -21.488 1.00 93.12 144 ARG A O 1
ATOM 1175 N N . ARG A 1 145 ? 11.334 5.430 -23.507 1.00 93.69 145 ARG A N 1
ATOM 1176 C CA . ARG A 1 145 ? 10.252 6.359 -23.862 1.00 93.69 145 ARG A CA 1
ATOM 1177 C C . ARG A 1 145 ? 8.887 5.666 -23.847 1.00 93.69 145 ARG A C 1
ATOM 1179 O O . ARG A 1 145 ? 7.975 6.141 -23.179 1.00 93.69 145 ARG A O 1
ATOM 1186 N N . ILE A 1 146 ? 8.767 4.516 -24.516 1.00 92.25 146 ILE A N 1
ATOM 1187 C CA . ILE A 1 146 ? 7.521 3.731 -24.555 1.00 92.25 146 ILE A CA 1
ATOM 1188 C C . ILE A 1 146 ? 7.159 3.209 -23.160 1.00 92.25 146 ILE A C 1
ATOM 1190 O O . ILE A 1 146 ? 6.012 3.312 -22.738 1.00 92.25 146 ILE A O 1
ATOM 1194 N N . SER A 1 147 ? 8.140 2.692 -22.412 1.00 91.81 147 SER A N 1
ATOM 1195 C CA . SER A 1 147 ? 7.916 2.231 -21.040 1.00 91.81 147 SER A CA 1
ATOM 1196 C C . SER A 1 147 ? 7.447 3.355 -20.119 1.00 91.81 147 SER A C 1
ATOM 1198 O O . SER A 1 147 ? 6.612 3.102 -19.261 1.00 91.81 147 SER A O 1
ATOM 1200 N N . GLN A 1 148 ? 7.981 4.568 -20.265 1.00 90.56 148 GLN A N 1
ATOM 1201 C CA . GLN A 1 148 ? 7.565 5.724 -19.473 1.00 90.56 148 GLN A CA 1
ATOM 1202 C C . GLN A 1 148 ? 6.133 6.132 -19.811 1.00 90.56 148 GLN A C 1
ATOM 1204 O O . GLN A 1 148 ? 5.329 6.240 -18.894 1.00 90.56 148 GLN A O 1
ATOM 1209 N N . ALA A 1 149 ? 5.796 6.246 -21.099 1.00 91.19 149 ALA A N 1
ATOM 1210 C CA . ALA A 1 149 ? 4.435 6.556 -21.533 1.00 91.19 149 ALA A CA 1
ATOM 1211 C C . ALA A 1 149 ? 3.417 5.534 -20.997 1.00 91.19 149 ALA A C 1
ATOM 1213 O O . ALA A 1 149 ? 2.431 5.920 -20.378 1.00 91.19 149 ALA A O 1
ATOM 1214 N N . LEU A 1 150 ? 3.708 4.232 -21.121 1.00 92.31 150 LEU A N 1
ATOM 1215 C CA . LEU A 1 150 ? 2.837 3.190 -20.574 1.00 92.31 150 LEU A CA 1
ATOM 1216 C C . LEU A 1 150 ? 2.683 3.312 -19.053 1.00 92.31 150 LEU A C 1
ATOM 1218 O O . LEU A 1 150 ? 1.575 3.197 -18.541 1.00 92.31 150 LEU A O 1
ATOM 1222 N N . MET A 1 151 ? 3.774 3.544 -18.319 1.00 90.88 151 MET A N 1
ATOM 1223 C CA . MET A 1 151 ? 3.706 3.706 -16.864 1.00 90.88 151 MET A CA 1
ATOM 1224 C C . MET A 1 151 ? 2.870 4.925 -16.461 1.00 90.88 151 MET A C 1
ATOM 1226 O O . MET A 1 151 ? 2.107 4.825 -15.507 1.00 90.88 151 MET A O 1
ATOM 1230 N N . GLU A 1 152 ? 2.970 6.043 -17.184 1.00 88.88 152 GLU A N 1
ATOM 1231 C CA . GLU A 1 152 ? 2.133 7.225 -16.942 1.00 88.88 152 GLU A CA 1
ATOM 1232 C C . GLU A 1 152 ? 0.645 6.910 -17.097 1.00 88.88 152 GLU A C 1
ATOM 1234 O O . GLU A 1 152 ? -0.146 7.271 -16.228 1.00 88.88 152 GLU A O 1
ATOM 1239 N N . GLU A 1 153 ? 0.277 6.169 -18.143 1.00 91.38 153 GLU A N 1
ATOM 1240 C CA . GLU A 1 153 ? -1.102 5.728 -18.349 1.00 91.38 153 GLU A CA 1
ATOM 1241 C C . GLU A 1 153 ? -1.571 4.763 -17.255 1.00 91.38 153 GLU A C 1
ATOM 1243 O O . GLU A 1 153 ? -2.705 4.860 -16.795 1.00 91.38 153 GLU A O 1
ATOM 1248 N N . LEU A 1 154 ? -0.705 3.851 -16.803 1.00 92.31 154 LEU A N 1
ATOM 1249 C CA . LEU A 1 154 ? -1.030 2.936 -15.708 1.00 92.31 154 LEU A CA 1
ATOM 1250 C C . LEU A 1 154 ? -1.228 3.682 -14.386 1.00 92.31 154 LEU A C 1
ATOM 1252 O O . LEU A 1 154 ? -2.130 3.328 -13.636 1.00 92.31 154 LEU A 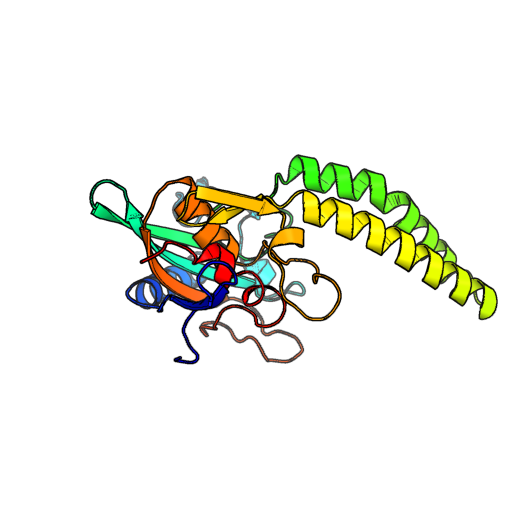O 1
ATOM 1256 N N . PHE A 1 155 ? -0.426 4.709 -14.092 1.00 92.00 155 PHE A N 1
ATOM 1257 C CA . PHE A 1 155 ? -0.577 5.507 -12.872 1.00 92.00 155 PHE A CA 1
ATOM 1258 C C . PHE A 1 155 ? -1.858 6.341 -12.859 1.00 92.00 155 PHE A C 1
ATOM 1260 O O . PHE A 1 155 ? -2.436 6.534 -11.792 1.00 92.00 155 PHE A O 1
ATOM 1267 N N . GLU A 1 156 ? -2.339 6.772 -14.023 1.00 91.50 156 GLU A N 1
ATOM 1268 C CA . GLU A 1 156 ? -3.625 7.466 -14.154 1.00 91.50 156 GLU A CA 1
ATOM 1269 C C . GLU A 1 156 ? -4.817 6.569 -13.779 1.00 91.50 156 GLU A C 1
ATOM 1271 O O . GLU A 1 156 ? -5.865 7.046 -13.361 1.00 91.50 156 GLU A O 1
ATOM 1276 N N . MET A 1 157 ? -4.660 5.245 -13.877 1.00 93.62 157 MET A N 1
ATOM 1277 C CA . MET A 1 157 ? -5.711 4.291 -13.510 1.00 93.62 157 MET A CA 1
ATOM 1278 C C . MET A 1 157 ? -5.880 4.118 -11.993 1.00 93.62 157 MET A C 1
ATOM 1280 O O . MET A 1 157 ? -6.858 3.507 -11.563 1.00 93.62 157 MET A O 1
ATOM 1284 N N . TYR A 1 158 ? -4.943 4.616 -11.182 1.00 95.00 158 TYR A N 1
ATOM 1285 C CA . TYR A 1 158 ? -5.015 4.546 -9.723 1.00 95.00 158 TYR A CA 1
ATOM 1286 C C . TYR A 1 158 ? -5.739 5.766 -9.162 1.00 95.00 158 TYR A C 1
ATOM 1288 O O . TYR A 1 158 ? -5.123 6.814 -8.981 1.00 95.00 158 TYR A O 1
ATOM 1296 N N . GLU A 1 159 ? -7.018 5.613 -8.825 1.00 95.88 159 GLU A N 1
ATOM 1297 C CA . GLU A 1 159 ? -7.809 6.649 -8.157 1.00 95.88 159 GLU A CA 1
ATOM 1298 C C . GLU A 1 159 ? -7.799 6.431 -6.634 1.00 95.88 159 GLU A C 1
ATOM 1300 O O . GLU A 1 159 ? -8.423 5.516 -6.098 1.00 95.88 159 GLU A O 1
ATOM 1305 N N . LEU A 1 160 ? -7.057 7.273 -5.920 1.00 97.50 160 LEU A N 1
ATOM 1306 C CA . LEU A 1 160 ? -6.923 7.234 -4.468 1.00 97.50 160 LEU A CA 1
ATOM 1307 C C . LEU A 1 160 ? -8.022 8.075 -3.822 1.00 97.50 160 LEU A C 1
ATOM 1309 O O . LEU A 1 160 ? -8.333 9.158 -4.306 1.00 97.50 160 LEU A O 1
ATOM 1313 N N . MET A 1 161 ? -8.554 7.602 -2.693 1.00 98.38 161 MET A N 1
ATOM 1314 C CA . MET A 1 161 ? -9.602 8.280 -1.932 1.00 98.38 161 MET A CA 1
ATOM 1315 C C . MET A 1 161 ? 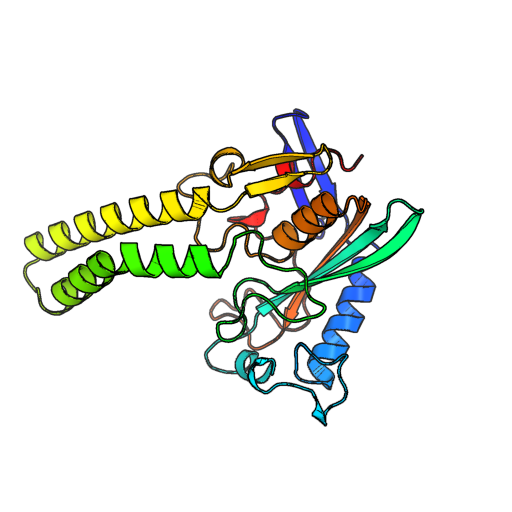-9.089 8.561 -0.525 1.00 98.38 161 MET A C 1
ATOM 1317 O O . MET A 1 161 ? -8.445 7.692 0.065 1.00 98.38 161 MET A O 1
ATOM 1321 N N . ASN A 1 162 ? -9.344 9.760 -0.007 1.00 98.50 162 ASN A N 1
ATOM 1322 C CA . ASN A 1 162 ? -9.006 10.130 1.367 1.00 98.50 162 ASN A CA 1
ATOM 1323 C C . ASN A 1 162 ? -10.252 10.246 2.256 1.00 98.50 162 ASN A C 1
ATOM 1325 O O . ASN A 1 162 ? -11.385 10.129 1.792 1.00 98.50 162 ASN A O 1
ATOM 1329 N N . PHE A 1 163 ? -10.046 10.534 3.540 1.00 98.19 163 PHE A N 1
ATOM 1330 C CA . PHE A 1 163 ? -11.118 10.611 4.539 1.00 98.19 163 PHE A CA 1
ATOM 1331 C C . PHE A 1 163 ? -11.952 11.899 4.465 1.00 98.19 163 PHE A C 1
ATOM 1333 O O . PHE A 1 163 ? -12.933 12.041 5.184 1.00 98.19 163 PHE A O 1
ATOM 1340 N N . ARG A 1 164 ? -11.618 12.823 3.553 1.00 97.31 164 ARG A N 1
ATOM 1341 C CA . ARG A 1 164 ? -12.497 13.941 3.161 1.00 97.31 164 ARG A CA 1
ATOM 1342 C C . ARG A 1 164 ? -13.430 13.586 1.999 1.00 97.31 164 ARG A C 1
ATOM 1344 O O . ARG A 1 164 ? -14.190 14.445 1.560 1.00 97.31 164 ARG A O 1
ATOM 1351 N N . GLY A 1 165 ? -13.342 12.366 1.469 1.00 97.12 165 GLY A N 1
ATOM 1352 C CA . GLY A 1 165 ? -14.083 11.926 0.288 1.00 97.12 165 GLY A CA 1
ATOM 1353 C C . GLY A 1 165 ? -13.501 12.424 -1.039 1.00 97.12 165 GLY A C 1
ATOM 1354 O O . GLY A 1 165 ? -14.131 12.252 -2.080 1.00 97.12 165 GLY A O 1
ATOM 1355 N N . GLU A 1 166 ? -12.310 13.032 -1.036 1.00 97.69 166 GLU A N 1
ATOM 1356 C CA . GLU A 1 166 ? -11.652 13.457 -2.273 1.00 97.69 166 GLU A CA 1
ATOM 1357 C C . GLU A 1 166 ? -11.073 12.258 -3.009 1.00 97.69 166 GLU A C 1
ATOM 1359 O O . GLU A 1 166 ? -10.441 11.398 -2.395 1.00 97.69 166 GLU A O 1
ATOM 1364 N N . LYS A 1 167 ? -11.213 12.265 -4.335 1.00 97.62 167 LYS A N 1
ATOM 1365 C CA . LYS A 1 167 ? -10.624 11.287 -5.245 1.00 97.62 167 LYS A CA 1
ATOM 1366 C C . LYS A 1 167 ? -9.595 11.966 -6.131 1.00 97.62 167 LYS A C 1
ATOM 1368 O O . LYS A 1 167 ? -9.896 13.009 -6.707 1.00 97.62 167 LYS A O 1
ATOM 1373 N N . LYS A 1 168 ? -8.392 11.403 -6.210 1.00 96.75 168 LYS A N 1
ATOM 1374 C CA . LYS A 1 168 ? -7.304 11.914 -7.052 1.00 96.75 168 LYS A CA 1
ATOM 1375 C C . LYS A 1 168 ? -6.490 10.773 -7.634 1.00 96.75 168 LYS A C 1
ATOM 1377 O O . LYS A 1 168 ? -6.289 9.755 -6.968 1.00 96.75 168 LYS A O 1
ATOM 1382 N N . SER A 1 169 ? -5.991 10.959 -8.848 1.00 95.19 169 SER A N 1
ATOM 1383 C CA . SER A 1 169 ? -5.064 10.016 -9.463 1.00 95.19 169 SER A CA 1
ATOM 1384 C C . SER A 1 169 ? -3.764 9.926 -8.660 1.00 95.19 169 SER A C 1
ATOM 1386 O O . SER A 1 169 ? -3.372 10.845 -7.929 1.00 95.19 169 SER A O 1
ATOM 1388 N N . LEU A 1 170 ? -3.027 8.833 -8.846 1.00 94.38 170 LEU A N 1
ATOM 1389 C CA . LEU A 1 170 ? -1.710 8.687 -8.240 1.00 94.38 170 LEU A CA 1
ATOM 1390 C C . LEU A 1 170 ? -0.737 9.794 -8.687 1.00 94.38 170 LEU A C 1
ATOM 1392 O O . LEU A 1 170 ? 0.097 10.228 -7.890 1.00 94.38 170 LEU A O 1
ATOM 1396 N N . ARG A 1 171 ? -0.864 10.292 -9.926 1.00 91.75 171 ARG A N 1
ATOM 1397 C CA . ARG A 1 171 ? -0.034 11.392 -10.443 1.00 91.75 171 ARG A CA 1
ATOM 1398 C C . ARG A 1 171 ? -0.282 12.699 -9.702 1.00 91.75 171 ARG A C 1
ATOM 1400 O O . ARG A 1 171 ? 0.669 13.410 -9.394 1.00 91.75 171 ARG A O 1
ATOM 1407 N N . GLU A 1 172 ? -1.534 12.995 -9.375 1.00 93.19 172 GLU A N 1
ATOM 1408 C CA . GLU A 1 172 ? -1.902 14.231 -8.682 1.00 93.19 172 GLU A CA 1
ATOM 1409 C C . GLU A 1 172 ? -1.416 14.279 -7.232 1.00 93.19 172 GLU A C 1
ATOM 1411 O O . GLU A 1 172 ? -1.191 15.368 -6.694 1.00 93.19 172 GLU A O 1
ATOM 1416 N N . VAL A 1 173 ? -1.249 13.123 -6.582 1.00 95.31 173 VAL A N 1
ATOM 1417 C CA . VAL A 1 173 ? -0.941 13.052 -5.142 1.00 95.31 173 VAL A CA 1
ATOM 1418 C C . VAL A 1 173 ? 0.488 12.637 -4.826 1.00 95.31 173 VAL A C 1
ATOM 1420 O O . VAL A 1 173 ? 0.928 12.835 -3.699 1.00 95.31 173 VAL A O 1
ATOM 1423 N N . PHE A 1 174 ? 1.229 12.071 -5.778 1.00 95.25 174 PHE A N 1
ATOM 1424 C CA . PHE A 1 174 ? 2.614 11.675 -5.541 1.00 95.25 174 PHE A CA 1
ATOM 1425 C C . PHE A 1 174 ? 3.525 12.898 -5.355 1.00 95.25 174 PHE A C 1
ATOM 1427 O O . PHE A 1 174 ? 3.507 13.834 -6.155 1.00 95.25 174 PHE A O 1
ATOM 1434 N N . ARG A 1 175 ? 4.329 12.891 -4.284 1.00 90.12 175 ARG A N 1
ATOM 1435 C CA . ARG A 1 175 ? 5.264 13.978 -3.912 1.00 90.12 175 ARG A CA 1
ATOM 1436 C C . ARG A 1 175 ? 6.732 13.553 -3.822 1.00 90.12 175 ARG A C 1
ATOM 1438 O O . ARG A 1 175 ? 7.530 14.197 -3.149 1.00 90.12 175 ARG A O 1
ATOM 1445 N N . GLY A 1 176 ? 7.099 12.442 -4.454 1.00 85.75 176 GLY A N 1
ATOM 1446 C CA . GLY A 1 176 ? 8.486 11.984 -4.486 1.00 85.75 176 GLY A CA 1
ATOM 1447 C C . GLY A 1 176 ? 9.310 12.768 -5.505 1.00 85.75 176 GLY A C 1
ATOM 1448 O O . GLY A 1 176 ? 8.774 13.322 -6.463 1.00 85.75 176 GLY A O 1
ATOM 1449 N N . SER A 1 177 ? 10.628 12.792 -5.319 1.00 80.81 177 SER A N 1
ATOM 1450 C CA . SER A 1 177 ? 11.543 13.304 -6.336 1.00 80.81 177 SER A CA 1
ATOM 1451 C C . SER A 1 177 ? 11.691 12.289 -7.475 1.00 80.81 177 SER A C 1
ATOM 1453 O O . SER A 1 177 ? 11.935 11.104 -7.254 1.00 80.81 177 SER A O 1
ATOM 1455 N N . GLY A 1 178 ? 11.558 12.758 -8.716 1.00 82.25 178 GLY A N 1
ATOM 1456 C CA . GLY A 1 178 ? 11.647 11.910 -9.907 1.00 82.25 178 GLY A CA 1
ATOM 1457 C C . GLY A 1 178 ? 10.324 11.242 -10.295 1.00 82.25 178 GLY A C 1
ATOM 1458 O O . GLY A 1 178 ? 9.243 11.715 -9.959 1.00 82.25 178 GLY A O 1
ATOM 1459 N N . GLY A 1 179 ? 10.413 10.167 -11.081 1.00 85.12 179 GLY A N 1
ATOM 1460 C CA . GLY A 1 179 ? 9.238 9.427 -11.543 1.00 85.12 179 GLY A CA 1
ATOM 1461 C C . GLY A 1 179 ? 8.626 8.562 -10.442 1.00 85.12 179 GLY A C 1
ATOM 1462 O O . GLY A 1 179 ? 9.334 8.065 -9.568 1.00 85.12 179 GLY A O 1
ATOM 1463 N N . ILE A 1 180 ? 7.316 8.338 -10.523 1.00 91.31 180 ILE A N 1
ATOM 1464 C CA . ILE A 1 180 ? 6.587 7.446 -9.616 1.00 91.31 180 ILE A CA 1
ATOM 1465 C C . ILE A 1 180 ? 7.151 6.021 -9.771 1.00 91.31 180 ILE A C 1
ATOM 1467 O O . ILE A 1 180 ? 7.153 5.489 -10.886 1.00 91.31 180 ILE A O 1
ATOM 1471 N N . PRO A 1 181 ? 7.647 5.370 -8.702 1.00 91.81 181 PRO A N 1
ATOM 1472 C CA . PRO A 1 181 ? 8.170 4.017 -8.826 1.00 91.81 181 PRO A CA 1
ATOM 1473 C C . PRO A 1 181 ? 7.048 2.993 -9.041 1.00 91.81 181 PRO A C 1
ATOM 1475 O O . PRO A 1 181 ? 5.946 3.121 -8.500 1.00 91.81 181 PRO A O 1
ATOM 1478 N N . THR A 1 182 ? 7.341 1.922 -9.779 1.00 86.88 182 THR A N 1
ATOM 1479 C CA . THR A 1 182 ? 6.408 0.805 -9.987 1.00 86.88 182 THR A CA 1
ATOM 1480 C C . THR A 1 182 ? 5.975 0.171 -8.656 1.00 86.88 182 THR A C 1
ATOM 1482 O O . THR A 1 182 ? 6.778 -0.015 -7.734 1.00 86.88 182 THR A O 1
ATOM 1485 N N . GLY A 1 183 ? 4.690 -0.179 -8.558 1.00 88.38 183 GLY A N 1
ATOM 1486 C CA . GLY A 1 183 ? 4.074 -0.739 -7.350 1.00 88.38 183 GLY A CA 1
ATOM 1487 C C . GLY A 1 183 ? 3.656 0.305 -6.309 1.00 88.38 183 GLY A C 1
ATOM 1488 O O . GLY A 1 183 ? 3.224 -0.058 -5.215 1.00 88.38 183 GLY A O 1
ATOM 1489 N N . THR A 1 184 ? 3.797 1.599 -6.610 1.00 94.06 184 THR A N 1
ATOM 1490 C CA . THR A 1 184 ? 3.162 2.659 -5.819 1.00 94.06 184 THR A CA 1
ATOM 1491 C C . THR A 1 184 ? 1.641 2.510 -5.890 1.00 94.06 184 THR A C 1
ATOM 1493 O O . THR A 1 184 ? 1.100 2.293 -6.965 1.00 94.06 184 THR A O 1
ATOM 1496 N N . GLY A 1 185 ? 0.963 2.594 -4.742 1.00 93.94 185 GLY A N 1
ATOM 1497 C CA . GLY A 1 185 ? -0.473 2.300 -4.619 1.00 93.94 185 GLY A CA 1
ATOM 1498 C C . GLY A 1 185 ? -0.788 0.840 -4.264 1.00 93.94 185 GLY A C 1
ATOM 1499 O O . GLY A 1 185 ? -1.821 0.578 -3.659 1.00 93.94 185 GLY A O 1
ATOM 1500 N N . ASP A 1 186 ? 0.132 -0.099 -4.507 1.00 94.31 186 ASP A N 1
ATOM 1501 C CA . ASP A 1 186 ? -0.107 -1.536 -4.272 1.00 94.31 186 ASP A CA 1
ATOM 1502 C C . ASP A 1 186 ? 0.418 -2.045 -2.922 1.00 94.31 186 ASP A C 1
ATOM 1504 O O . ASP A 1 186 ? 0.306 -3.233 -2.604 1.00 94.31 186 ASP A O 1
ATOM 1508 N N . CYS A 1 187 ? 1.062 -1.181 -2.137 1.00 96.06 187 CYS A N 1
ATOM 1509 C CA . CYS A 1 187 ? 1.510 -1.517 -0.787 1.00 96.06 187 CYS A CA 1
ATOM 1510 C C . CYS A 1 187 ? 0.324 -1.619 0.186 1.00 96.06 187 CYS A C 1
ATOM 1512 O O . CYS A 1 187 ? -0.764 -1.108 -0.080 1.00 96.06 187 CYS A O 1
ATOM 1514 N N . CYS A 1 188 ? 0.544 -2.259 1.338 1.00 97.62 188 CYS A N 1
ATOM 1515 C CA . CYS A 1 188 ? -0.523 -2.514 2.302 1.00 97.62 188 CYS A CA 1
ATOM 1516 C C . CYS A 1 188 ? -1.139 -1.212 2.825 1.00 97.62 188 CYS A C 1
ATOM 1518 O O . CYS A 1 188 ? -2.357 -1.073 2.771 1.00 97.62 188 CYS A O 1
ATOM 1520 N N . ALA A 1 189 ? -0.323 -0.244 3.267 1.00 97.81 189 ALA A N 1
ATOM 1521 C CA . ALA A 1 189 ? -0.843 1.013 3.808 1.00 97.81 189 ALA A CA 1
ATOM 1522 C C . ALA A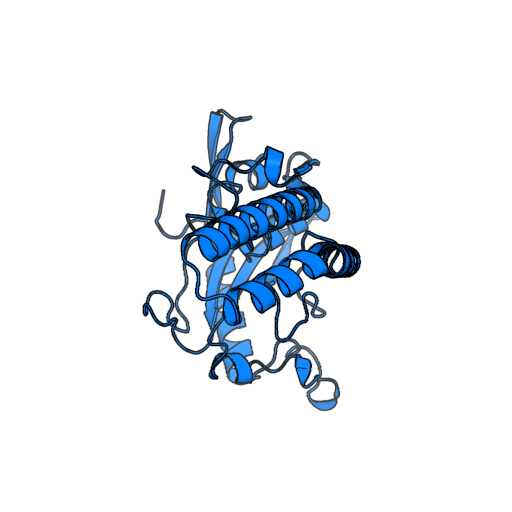 1 189 ? -1.734 1.802 2.829 1.00 97.81 189 ALA A C 1
ATOM 1524 O O . ALA A 1 189 ? -2.859 2.119 3.213 1.00 97.81 189 ALA A O 1
ATOM 1525 N N . PRO A 1 190 ? -1.323 2.064 1.571 1.00 97.94 190 PRO A N 1
ATOM 1526 C CA . PRO A 1 190 ? -2.201 2.703 0.595 1.00 97.94 190 PRO A CA 1
ATOM 1527 C C . PRO A 1 190 ? -3.533 1.980 0.386 1.00 97.94 190 PRO A C 1
ATOM 1529 O O . PRO A 1 190 ? -4.577 2.622 0.444 1.00 97.94 190 PRO A O 1
ATOM 1532 N N . LYS A 1 191 ? -3.507 0.650 0.211 1.00 97.88 191 LYS A N 1
ATOM 1533 C CA . LYS A 1 191 ? -4.719 -0.162 0.022 1.00 97.88 191 LYS A CA 1
ATOM 1534 C C . LYS A 1 191 ? -5.665 -0.069 1.215 1.00 97.88 191 LYS A C 1
ATOM 1536 O O . LYS A 1 191 ? -6.854 0.168 1.039 1.00 97.88 191 LYS A O 1
ATOM 1541 N N . LEU A 1 192 ? -5.129 -0.262 2.420 1.00 98.69 192 LEU A N 1
ATOM 1542 C CA . LEU A 1 192 ? -5.900 -0.251 3.661 1.00 98.69 192 LEU A CA 1
ATOM 1543 C C . LEU A 1 192 ? -6.563 1.110 3.895 1.00 98.69 192 LEU A C 1
ATOM 1545 O O . LEU A 1 192 ? -7.755 1.157 4.178 1.00 98.69 192 LEU A O 1
ATOM 1549 N N . LEU A 1 193 ? -5.811 2.204 3.738 1.00 98.69 193 LEU A N 1
ATOM 1550 C CA . LEU A 1 193 ? -6.320 3.561 3.952 1.00 98.69 193 LEU A CA 1
ATOM 1551 C C . LEU A 1 193 ? -7.353 3.962 2.897 1.00 98.69 193 LEU A C 1
ATOM 1553 O O . LEU A 1 193 ? -8.415 4.460 3.254 1.00 98.69 193 LEU A O 1
ATOM 1557 N N . HIS A 1 194 ? -7.074 3.694 1.617 1.00 98.62 194 HIS A N 1
ATOM 1558 C CA . HIS A 1 194 ? -8.036 3.924 0.540 1.00 98.62 194 HIS A CA 1
ATOM 1559 C C . HIS A 1 194 ? -9.335 3.151 0.789 1.00 98.62 194 HIS A C 1
ATOM 1561 O O . HIS A 1 194 ? -10.415 3.725 0.717 1.00 98.62 194 HIS A O 1
ATOM 1567 N N . HIS A 1 195 ? -9.244 1.859 1.118 1.00 98.62 195 HIS A N 1
ATOM 1568 C CA . HIS A 1 195 ? -10.432 1.039 1.332 1.00 98.62 195 HIS A CA 1
ATOM 1569 C C . HIS A 1 195 ? -11.242 1.493 2.547 1.00 98.62 195 HIS A C 1
ATOM 1571 O O . HIS A 1 195 ? -12.464 1.567 2.458 1.00 98.62 195 HIS A O 1
ATOM 1577 N N . ALA A 1 196 ? -10.576 1.853 3.649 1.00 98.62 196 ALA A N 1
ATOM 1578 C CA . ALA A 1 196 ? -11.237 2.422 4.820 1.00 98.62 196 ALA A CA 1
ATOM 1579 C C . ALA A 1 196 ? -11.996 3.711 4.472 1.00 98.62 196 ALA A C 1
ATOM 1581 O O . ALA A 1 196 ? -13.160 3.843 4.840 1.00 98.62 196 ALA A O 1
ATOM 1582 N N . ALA A 1 197 ? -11.392 4.610 3.687 1.00 98.50 197 ALA A N 1
ATOM 1583 C CA . ALA A 1 197 ? -12.074 5.806 3.196 1.00 98.50 197 ALA A CA 1
ATOM 1584 C C . ALA A 1 197 ? -13.290 5.466 2.310 1.00 98.50 197 ALA A C 1
ATOM 1586 O O . ALA A 1 197 ? -14.352 6.058 2.484 1.00 98.50 197 ALA A O 1
ATOM 1587 N N . VAL A 1 198 ? -13.168 4.477 1.415 1.00 98.06 198 VAL A N 1
ATOM 1588 C CA . VAL A 1 198 ? -14.260 4.025 0.529 1.00 98.06 198 VAL A CA 1
ATOM 1589 C C . VAL A 1 198 ? -15.466 3.497 1.311 1.00 98.06 198 VAL A C 1
ATOM 1591 O O . VAL A 1 198 ? -16.600 3.789 0.941 1.00 98.06 198 VAL A O 1
ATOM 1594 N N . ILE A 1 199 ? -15.244 2.737 2.387 1.00 97.69 199 ILE A N 1
ATOM 1595 C CA . ILE A 1 199 ? -16.333 2.191 3.218 1.00 97.69 199 ILE A CA 1
ATOM 1596 C C . ILE A 1 199 ? -16.767 3.145 4.346 1.00 97.69 199 ILE A C 1
ATOM 1598 O O . ILE A 1 199 ? -17.667 2.823 5.120 1.00 97.69 199 ILE A O 1
ATOM 1602 N N . GLY A 1 200 ? -16.135 4.317 4.460 1.00 97.69 200 GLY A N 1
ATOM 1603 C CA . GLY A 1 200 ? -16.393 5.288 5.524 1.00 97.69 200 GLY A CA 1
ATOM 1604 C C . GLY A 1 200 ? -15.994 4.804 6.923 1.00 97.69 200 GLY A C 1
ATOM 1605 O O . GLY A 1 200 ? -16.628 5.195 7.899 1.00 97.69 200 GLY A O 1
ATOM 1606 N N . ALA A 1 201 ? -14.979 3.942 7.027 1.00 98.25 201 ALA A N 1
ATOM 1607 C CA . ALA A 1 201 ? -14.409 3.508 8.299 1.00 98.25 201 ALA A CA 1
ATOM 1608 C C . ALA A 1 201 ? -13.269 4.442 8.730 1.00 98.25 201 ALA A C 1
ATOM 1610 O O . ALA A 1 201 ? -12.377 4.764 7.944 1.00 98.25 201 ALA A O 1
ATOM 1611 N N . HIS A 1 202 ? -13.268 4.849 9.995 1.00 98.06 202 HIS A N 1
ATOM 1612 C CA . HIS A 1 202 ? -12.282 5.764 10.556 1.00 98.06 202 HIS A CA 1
ATOM 1613 C C . HIS A 1 202 ? -11.064 4.998 11.111 1.00 98.06 202 HIS A C 1
ATOM 1615 O O . HIS A 1 202 ? -11.229 4.133 11.977 1.00 98.06 202 HIS A O 1
ATOM 1621 N N . PRO A 1 203 ? -9.835 5.275 10.641 1.00 98.25 203 PRO A N 1
ATOM 1622 C CA . PRO A 1 203 ? -8.644 4.524 11.017 1.00 98.25 203 PRO A CA 1
ATOM 1623 C C . PRO A 1 203 ? -8.107 4.953 12.386 1.00 98.25 203 PRO A C 1
ATOM 1625 O O . PRO A 1 203 ? -7.913 6.131 12.654 1.00 98.25 203 PRO A O 1
ATOM 1628 N N . LEU A 1 204 ? -7.770 3.976 13.226 1.00 97.75 204 LEU A N 1
ATOM 1629 C CA . LEU A 1 204 ? -7.225 4.187 14.572 1.00 97.75 204 LEU A CA 1
ATOM 1630 C C . LEU A 1 204 ? -5.788 3.675 14.724 1.00 97.75 204 LEU A C 1
ATOM 1632 O O . LEU A 1 204 ? -5.049 4.126 15.599 1.00 97.75 204 LEU A O 1
ATOM 1636 N N . GLY A 1 205 ? -5.370 2.720 13.892 1.00 97.62 205 GLY A N 1
ATOM 1637 C CA . GLY A 1 205 ? -3.989 2.257 13.883 1.00 97.62 205 GLY A CA 1
ATOM 1638 C C . GLY A 1 205 ? -3.656 1.365 12.698 1.00 97.62 205 GLY A C 1
ATOM 1639 O O . GLY A 1 205 ? -4.541 0.739 12.121 1.00 97.62 205 GLY A O 1
ATOM 1640 N N . ILE A 1 206 ? -2.380 1.297 12.328 1.00 98.38 206 ILE A N 1
ATOM 1641 C CA . ILE A 1 206 ? -1.899 0.507 11.194 1.00 98.38 206 ILE A CA 1
ATOM 1642 C C . ILE A 1 206 ? -0.541 -0.132 11.476 1.00 98.38 206 ILE A C 1
ATOM 1644 O O . ILE A 1 206 ? 0.379 0.519 11.961 1.00 98.38 206 ILE A O 1
ATOM 1648 N N . ALA A 1 207 ? -0.386 -1.403 11.124 1.00 97.75 207 ALA A N 1
ATOM 1649 C CA . ALA A 1 207 ? 0.880 -2.108 11.271 1.00 97.75 207 ALA A CA 1
ATOM 1650 C C . ALA A 1 207 ? 1.171 -2.953 10.029 1.00 97.75 207 ALA A C 1
ATOM 1652 O O . ALA A 1 207 ? 0.279 -3.620 9.508 1.00 97.75 207 ALA A O 1
ATOM 1653 N N . GLU A 1 208 ? 2.421 -2.943 9.567 1.00 97.75 208 GLU A N 1
ATOM 1654 C CA . GLU A 1 208 ? 2.882 -3.772 8.452 1.00 97.75 208 GLU A CA 1
ATOM 1655 C C . GLU A 1 208 ? 4.029 -4.678 8.898 1.00 97.75 208 GLU A C 1
ATOM 1657 O O . GLU A 1 208 ? 4.935 -4.232 9.600 1.00 97.75 208 GLU A O 1
ATOM 1662 N N . PHE A 1 209 ? 4.030 -5.930 8.445 1.00 97.44 209 PHE A N 1
ATOM 1663 C CA . PHE A 1 209 ? 5.071 -6.915 8.732 1.00 97.44 209 PHE A CA 1
ATOM 1664 C C . PHE A 1 209 ? 5.475 -7.700 7.487 1.00 97.44 209 PHE A C 1
ATOM 1666 O O . PHE A 1 209 ? 4.792 -7.682 6.463 1.00 97.44 209 PHE A O 1
ATOM 1673 N N . TYR A 1 210 ? 6.621 -8.370 7.562 1.00 97.56 210 TYR A N 1
ATOM 1674 C CA . TYR A 1 210 ? 7.155 -9.177 6.469 1.00 97.56 210 TYR A CA 1
ATOM 1675 C C . TYR A 1 210 ? 7.082 -10.672 6.795 1.00 97.56 210 TYR A C 1
ATOM 1677 O O . TYR A 1 210 ? 7.479 -11.088 7.881 1.00 97.56 210 TYR A O 1
ATOM 1685 N N . LEU A 1 211 ? 6.619 -11.481 5.840 1.00 97.62 211 LEU A N 1
ATOM 1686 C CA . LEU A 1 211 ? 6.555 -12.944 5.939 1.00 97.62 211 LEU A CA 1
ATOM 1687 C C . LEU A 1 211 ? 7.330 -13.583 4.784 1.00 97.62 211 LEU A C 1
ATOM 1689 O O . LEU A 1 211 ? 7.155 -13.169 3.637 1.00 97.62 211 LEU A O 1
ATOM 1693 N N . GLY A 1 212 ? 8.128 -14.613 5.073 1.00 96.31 212 GLY A N 1
ATOM 1694 C CA . GLY A 1 212 ? 8.887 -15.385 4.086 1.00 96.31 212 GLY A CA 1
ATOM 1695 C C . GLY A 1 212 ? 10.380 -15.057 4.034 1.00 96.31 212 GLY A C 1
ATOM 1696 O O . GLY A 1 212 ? 10.913 -14.299 4.846 1.00 96.31 212 GLY A O 1
ATOM 1697 N N . ARG A 1 213 ? 11.072 -15.619 3.036 1.00 94.94 213 ARG A N 1
ATOM 1698 C CA . ARG A 1 213 ? 12.535 -15.530 2.897 1.00 94.94 213 ARG A CA 1
ATOM 1699 C C . ARG A 1 213 ? 13.008 -14.079 2.794 1.00 94.94 213 ARG A C 1
ATOM 1701 O O . ARG A 1 213 ? 12.407 -13.277 2.074 1.00 94.94 213 ARG A O 1
ATOM 1708 N N . GLU A 1 214 ? 14.122 -13.762 3.459 1.00 92.44 214 GLU A N 1
ATOM 1709 C CA . GLU A 1 214 ? 14.713 -12.418 3.453 1.00 92.44 214 GLU A CA 1
ATOM 1710 C C . GLU A 1 214 ? 14.963 -11.886 2.033 1.00 92.44 214 GLU A C 1
ATOM 1712 O O . GLU A 1 214 ? 15.265 -12.634 1.092 1.00 92.44 214 GLU A O 1
ATOM 1717 N N . THR A 1 215 ? 14.879 -10.567 1.872 1.00 87.38 215 THR A N 1
ATOM 1718 C CA . THR A 1 215 ? 15.292 -9.891 0.631 1.00 87.38 215 THR A CA 1
ATOM 1719 C C . THR A 1 215 ? 16.794 -10.067 0.378 1.00 87.38 215 THR A C 1
ATOM 1721 O O . THR A 1 215 ? 17.539 -10.182 1.346 1.00 87.38 215 THR A O 1
ATOM 1724 N N . PRO A 1 216 ? 17.288 -10.006 -0.876 1.00 83.69 216 PRO A N 1
ATOM 1725 C CA . PRO A 1 216 ? 18.725 -10.112 -1.170 1.00 83.69 216 PRO A CA 1
ATOM 1726 C C . PRO A 1 216 ? 19.609 -9.103 -0.423 1.00 83.69 216 PRO A C 1
ATOM 1728 O O . PRO A 1 216 ? 20.750 -9.408 -0.110 1.00 83.69 216 PRO A O 1
ATOM 1731 N N . SER A 1 217 ? 19.074 -7.919 -0.117 1.00 84.62 217 SER A N 1
ATOM 1732 C CA . SER A 1 217 ? 19.749 -6.884 0.672 1.00 84.62 217 SER A CA 1
ATOM 1733 C C . SER A 1 217 ? 19.616 -7.066 2.192 1.00 84.62 217 SER A C 1
ATOM 1735 O O . SER A 1 217 ? 20.046 -6.196 2.936 1.00 84.62 217 SER A O 1
ATOM 1737 N N . SER A 1 218 ? 18.962 -8.135 2.667 1.00 81.06 218 SER A N 1
ATOM 1738 C CA . SER A 1 218 ? 18.645 -8.406 4.085 1.00 81.06 218 SER A CA 1
ATOM 1739 C C . SER A 1 218 ? 17.924 -7.274 4.842 1.00 81.06 218 SER A C 1
ATOM 1741 O O . SER A 1 218 ? 17.846 -7.282 6.072 1.00 81.06 218 SER A O 1
ATOM 1743 N N . ASN A 1 219 ? 17.317 -6.329 4.117 1.00 87.88 219 ASN A N 1
ATOM 1744 C CA . ASN A 1 219 ? 16.554 -5.219 4.698 1.00 87.88 219 ASN A CA 1
ATOM 1745 C C . ASN A 1 219 ? 15.183 -5.655 5.243 1.00 87.88 219 ASN A C 1
ATOM 1747 O O . ASN A 1 219 ? 14.616 -4.989 6.113 1.00 87.88 219 ASN A O 1
ATOM 1751 N N . LYS A 1 220 ? 14.633 -6.762 4.731 1.00 92.62 220 LYS A N 1
ATOM 1752 C CA . LYS A 1 220 ? 13.373 -7.353 5.190 1.00 92.62 220 LYS A CA 1
ATOM 1753 C C . LYS A 1 220 ? 13.613 -8.743 5.755 1.00 92.62 220 LYS A C 1
ATOM 1755 O O . LYS A 1 220 ? 14.174 -9.595 5.066 1.00 92.62 220 LYS A O 1
ATOM 1760 N N . LYS A 1 221 ? 13.171 -8.937 6.995 1.00 94.62 221 LYS A N 1
ATOM 1761 C CA . LYS A 1 221 ? 13.297 -10.168 7.770 1.00 94.62 221 LYS A CA 1
ATOM 1762 C C . LYS A 1 221 ? 11.927 -10.624 8.225 1.00 94.62 221 LYS A C 1
ATOM 1764 O O . LYS A 1 221 ? 11.079 -9.796 8.553 1.00 94.62 221 LYS A O 1
ATOM 1769 N N . GLU A 1 222 ? 11.733 -11.931 8.219 1.00 95.75 222 GLU A N 1
ATOM 1770 C CA . GLU A 1 222 ? 10.479 -12.548 8.624 1.00 95.75 222 GLU A CA 1
ATOM 1771 C C . GLU A 1 222 ? 10.078 -12.151 10.049 1.00 95.75 222 GLU A C 1
ATOM 1773 O O . GLU A 1 222 ? 10.925 -11.978 10.928 1.00 95.75 222 GLU A O 1
ATOM 1778 N N . GLY A 1 223 ? 8.777 -11.949 10.247 1.00 95.25 223 GLY A N 1
ATOM 1779 C CA . GLY A 1 223 ? 8.161 -11.605 11.524 1.00 95.25 223 GLY A CA 1
ATOM 1780 C C . GLY A 1 223 ? 8.442 -10.185 12.012 1.00 95.25 223 GLY A C 1
ATOM 1781 O O . GLY A 1 223 ? 7.882 -9.754 13.018 1.00 95.25 223 GLY A O 1
ATOM 1782 N N . ARG A 1 224 ? 9.282 -9.418 11.306 1.00 96.25 224 ARG A N 1
ATOM 1783 C CA . ARG A 1 224 ? 9.547 -8.024 11.660 1.00 96.25 224 ARG A CA 1
ATOM 1784 C C . ARG A 1 224 ? 8.491 -7.097 11.090 1.00 96.25 224 ARG A C 1
ATOM 1786 O O . ARG A 1 224 ? 8.057 -7.244 9.945 1.00 96.25 224 ARG A O 1
ATOM 1793 N N . PHE A 1 225 ? 8.165 -6.090 11.887 1.00 96.00 225 PHE A N 1
ATOM 1794 C CA . PHE A 1 225 ? 7.297 -4.993 11.500 1.00 96.00 225 PHE A CA 1
ATOM 1795 C C . PHE A 1 225 ? 8.106 -3.817 10.977 1.00 96.00 225 PHE A C 1
ATOM 1797 O O . PHE A 1 225 ? 9.239 -3.579 11.401 1.00 96.00 225 PHE A O 1
ATOM 1804 N N . TYR A 1 226 ? 7.519 -3.093 10.034 1.00 94.75 226 TYR A N 1
ATOM 1805 C CA . TYR A 1 226 ? 8.177 -2.009 9.327 1.00 94.75 226 TYR A CA 1
ATOM 1806 C C . TYR A 1 226 ? 7.217 -0.842 9.108 1.00 94.75 226 TYR A C 1
ATOM 1808 O O . TYR A 1 226 ? 6.028 -1.072 8.896 1.00 94.75 226 TYR A O 1
ATOM 1816 N N . PRO A 1 227 ? 7.728 0.400 9.072 1.00 93.38 227 PRO A N 1
ATOM 1817 C CA . PRO A 1 227 ? 6.932 1.524 8.610 1.00 93.38 227 PRO A CA 1
ATOM 1818 C C . PRO A 1 227 ? 6.617 1.398 7.120 1.00 93.38 227 PRO A C 1
ATOM 1820 O O . PRO A 1 227 ? 7.277 0.659 6.370 1.00 93.38 227 PRO A O 1
ATOM 1823 N N . ALA A 1 228 ? 5.659 2.215 6.686 1.00 92.25 228 ALA A N 1
ATOM 1824 C CA . ALA A 1 228 ? 5.369 2.403 5.279 1.00 92.25 228 ALA A CA 1
ATOM 1825 C C . ALA A 1 228 ? 6.633 2.807 4.503 1.00 92.25 228 ALA A C 1
ATOM 1827 O O . ALA A 1 228 ? 7.513 3.533 4.973 1.00 92.25 228 ALA A O 1
ATOM 1828 N N . CYS A 1 229 ? 6.724 2.312 3.276 1.00 91.31 229 CYS A N 1
ATOM 1829 C CA . CYS A 1 229 ? 7.904 2.465 2.448 1.00 91.31 229 CYS A CA 1
ATOM 1830 C C . CYS A 1 229 ? 8.185 3.936 2.078 1.00 91.31 229 CYS A C 1
ATOM 1832 O O . CYS A 1 229 ? 7.303 4.640 1.587 1.00 91.31 229 CYS A O 1
ATOM 1834 N N . LYS A 1 230 ? 9.431 4.391 2.264 1.00 91.50 230 LYS A N 1
ATOM 1835 C CA . LYS A 1 230 ? 9.815 5.799 2.042 1.00 91.50 230 LYS A CA 1
ATOM 1836 C C . LYS A 1 230 ? 9.654 6.261 0.594 1.00 91.50 230 LYS A C 1
ATOM 1838 O O . LYS A 1 230 ? 9.225 7.375 0.351 1.00 91.50 230 LYS A O 1
ATOM 1843 N N . GLU A 1 231 ? 9.981 5.402 -0.366 1.00 91.19 231 GLU A N 1
ATOM 1844 C CA . GLU A 1 231 ? 10.049 5.801 -1.781 1.00 91.19 231 GLU A CA 1
ATOM 1845 C C . GLU A 1 231 ? 8.697 5.751 -2.502 1.00 91.19 231 GLU A C 1
ATOM 1847 O O . GLU A 1 231 ? 8.473 6.518 -3.431 1.00 91.19 231 GLU A O 1
ATOM 1852 N N . ARG A 1 232 ? 7.795 4.847 -2.095 1.00 93.50 232 ARG A N 1
ATOM 1853 C CA . ARG A 1 232 ? 6.501 4.641 -2.777 1.00 93.50 232 ARG A CA 1
ATOM 1854 C C . ARG A 1 232 ? 5.314 5.083 -1.930 1.00 93.50 232 ARG A C 1
ATOM 1856 O O . ARG A 1 232 ? 4.377 5.672 -2.442 1.00 93.50 232 ARG A O 1
ATOM 1863 N N . CYS A 1 233 ? 5.344 4.805 -0.630 1.00 95.62 233 CYS A N 1
ATOM 1864 C CA . CYS A 1 233 ? 4.192 4.961 0.247 1.00 95.62 233 CYS A CA 1
ATOM 1865 C C . CYS A 1 233 ? 4.161 6.371 0.851 1.00 95.62 233 CYS A C 1
ATOM 1867 O O . CYS A 1 233 ? 3.196 7.098 0.653 1.00 95.62 233 CYS A O 1
ATOM 1869 N N . GLN A 1 234 ? 5.229 6.788 1.544 1.00 94.50 234 GLN A N 1
ATOM 1870 C CA . GLN A 1 234 ? 5.301 8.113 2.189 1.00 94.50 234 GLN A CA 1
ATOM 1871 C C . GLN A 1 234 ? 4.889 9.286 1.286 1.00 94.50 234 GLN A C 1
ATOM 1873 O O . GLN A 1 234 ? 4.130 10.129 1.769 1.00 94.50 234 GLN A O 1
ATOM 1878 N N . PRO A 1 235 ? 5.273 9.333 -0.007 1.00 96.31 235 PRO A N 1
ATOM 1879 C CA . PRO A 1 235 ? 4.917 10.447 -0.878 1.00 96.31 235 PRO A CA 1
ATOM 1880 C C . PRO A 1 235 ? 3.422 10.625 -1.150 1.00 96.31 235 PRO A C 1
ATOM 1882 O O . PRO A 1 235 ? 3.044 11.683 -1.633 1.00 96.31 235 PRO A O 1
ATOM 1885 N N . ILE A 1 236 ? 2.588 9.614 -0.884 1.00 97.50 236 ILE A N 1
ATOM 1886 C CA . ILE A 1 236 ? 1.131 9.662 -1.111 1.00 97.50 236 ILE A CA 1
ATOM 1887 C C . ILE A 1 236 ? 0.321 9.611 0.187 1.00 97.50 236 ILE A C 1
ATOM 1889 O O . ILE A 1 236 ? -0.886 9.851 0.188 1.00 97.50 236 ILE A O 1
ATOM 1893 N N . LEU A 1 237 ? 0.972 9.302 1.312 1.00 97.56 237 LEU A N 1
ATOM 1894 C CA . LEU A 1 237 ? 0.291 9.081 2.585 1.00 97.56 237 LEU A CA 1
ATOM 1895 C C . LEU A 1 237 ? -0.289 10.353 3.194 1.00 97.56 237 LEU A C 1
ATOM 1897 O O . LEU A 1 237 ? -1.292 10.268 3.889 1.00 97.56 237 LEU A O 1
ATOM 1901 N N . GLY A 1 238 ? 0.286 11.524 2.917 1.00 97.38 238 GLY A N 1
ATOM 1902 C CA . GLY A 1 238 ? -0.295 12.779 3.392 1.00 97.38 238 GLY A CA 1
ATOM 1903 C C . GLY A 1 238 ? -1.677 13.040 2.797 1.00 97.38 238 GLY A C 1
ATOM 1904 O O . GLY A 1 238 ? -2.588 13.419 3.525 1.00 97.38 238 GLY A O 1
ATOM 1905 N N . PHE A 1 239 ? -1.864 12.749 1.504 1.00 98.38 239 PHE A N 1
ATOM 1906 C CA . PHE A 1 239 ? -3.185 12.794 0.880 1.00 98.38 239 PHE A CA 1
ATOM 1907 C C . PHE A 1 239 ? -4.122 11.738 1.473 1.00 98.38 239 PHE A C 1
ATOM 1909 O O . PHE A 1 239 ? -5.225 12.084 1.878 1.00 98.38 239 PHE A O 1
ATOM 1916 N N . LEU A 1 240 ? -3.683 10.477 1.563 1.00 98.38 240 LEU A N 1
ATOM 1917 C CA . LEU A 1 240 ? -4.521 9.374 2.053 1.00 98.38 240 LEU A CA 1
ATOM 1918 C C . LEU A 1 240 ? -4.966 9.544 3.509 1.00 98.38 240 LEU A C 1
ATOM 1920 O O . LEU A 1 240 ? -6.064 9.130 3.849 1.00 98.38 240 LEU A O 1
ATOM 1924 N N . LEU A 1 241 ? -4.138 10.154 4.357 1.00 98.12 241 LEU A N 1
ATOM 1925 C CA . LEU A 1 241 ? -4.448 10.444 5.761 1.00 98.12 241 LEU A CA 1
ATOM 1926 C C . LEU A 1 241 ? -5.174 11.788 5.949 1.00 98.12 241 LEU A C 1
ATOM 1928 O O . LEU A 1 241 ? -5.494 12.171 7.071 1.00 98.12 241 LEU A O 1
ATOM 1932 N N . CYS A 1 242 ? -5.424 12.541 4.882 1.00 98.31 242 CYS A N 1
ATOM 1933 C CA . CYS A 1 242 ? -6.126 13.812 4.980 1.00 98.31 242 CYS A CA 1
ATOM 1934 C C . CYS A 1 242 ? -7.589 13.572 5.389 1.00 98.31 242 CYS A C 1
ATOM 1936 O O . CYS A 1 242 ? -8.316 12.850 4.707 1.00 98.31 242 CYS A O 1
ATOM 1938 N N . GLY A 1 243 ? -8.018 14.203 6.487 1.00 96.88 243 GLY A N 1
ATOM 1939 C CA . GLY A 1 243 ? -9.379 14.072 7.026 1.00 96.88 243 GLY A CA 1
ATOM 1940 C C . GLY A 1 243 ? -9.569 12.981 8.084 1.00 96.88 243 GLY A C 1
ATOM 1941 O O . GLY A 1 243 ? -10.709 12.697 8.415 1.00 96.88 243 GLY A O 1
ATOM 1942 N N . ILE A 1 244 ? -8.493 12.373 8.602 1.00 93.62 244 ILE A N 1
ATOM 1943 C CA . ILE A 1 244 ? -8.578 11.385 9.701 1.00 93.62 244 ILE A CA 1
ATOM 1944 C C . ILE A 1 244 ? -8.792 12.000 11.090 1.00 93.62 244 ILE A C 1
ATOM 1946 O O . ILE A 1 244 ? -8.841 11.255 12.056 1.00 93.62 244 ILE A O 1
ATOM 1950 N N . GLU A 1 245 ? -8.781 13.324 11.220 1.00 80.19 245 GLU A N 1
ATOM 1951 C CA . GLU A 1 245 ? -8.906 14.015 12.514 1.00 80.19 245 GLU A CA 1
ATOM 1952 C C . GLU A 1 245 ? -10.362 14.335 12.834 1.00 80.19 245 GLU A C 1
ATOM 1954 O O . GLU A 1 245 ? -11.073 14.759 11.892 1.00 80.19 245 GLU A O 1
#

Radius of gyration: 19.45 Å; Cα contacts (8 Å, |Δi|>4): 449; chains: 1; bounding box: 48×51×51 Å

Solvent-accessible surface area (backbone atoms only — not comparable to full-atom values): 13210 Å² total; per-residue (Å²): 135,66,83,60,34,40,46,16,65,18,82,91,74,75,41,73,40,74,42,43,28,60,72,7,41,61,54,36,52,54,49,50,51,49,38,68,74,59,40,26,71,48,59,91,44,60,79,90,76,47,57,80,74,41,45,47,65,55,18,64,44,96,75,24,36,46,48,35,24,21,33,22,28,27,41,86,87,65,50,80,47,76,48,39,29,55,36,55,60,51,90,82,41,60,68,52,82,92,40,58,53,62,64,41,62,62,67,64,49,51,51,50,50,56,71,60,39,53,62,47,53,52,42,53,54,51,54,74,76,47,81,52,65,72,58,40,50,53,47,51,52,51,38,48,53,53,50,49,54,47,49,55,58,56,37,59,57,28,60,45,32,14,52,72,72,50,73,42,35,45,71,78,48,53,65,57,87,77,76,86,52,89,66,50,58,34,39,25,68,54,27,51,42,27,49,29,31,73,75,54,28,51,74,65,11,34,27,31,34,28,48,42,35,54,45,98,82,63,82,46,48,57,82,40,71,52,42,65,46,72,80,48,42,29,34,36,32,8,54,41,47,37,56,73,119

Secondary structure (DSSP, 8-state):
--TTSEEEEETTTTEEEEE--THHHHHHHHHHHHHHHH-BS-TTS-GGG--GGGBSGGGGTTT--EEEEEEEEE-TTS-EEEEEEESS-BTTBS--TTSPPPSS-HHHHHHHHHHHHHHHHHHHHHHHH---HHHHHHHHHHHHHHHHHHHHHHHHT-EEE-TT--EEEHHHH--SSSSPPTTTT-SHHHHHHHHHHHHTPEEEEEEEEEESSPPTTS---TT-EEPPPTTTTHHHHHHHTTT--

Organism: NCBI:txid1313304

Nearest PDB structures (foldseek):
  5l8g-assembly1_E  TM=7.700E-01  e=1.645E+00  Rhodospirillum rubrum
  6sv1-assembly2_R  TM=7.718E-01  e=2.109E+00  Rhodospirillum rubrum
  5l8g-assembly2_S  TM=7.747E-01  e=2.388E+00  Rhodospirillum rubrum
  5l8g-assembly2_N  TM=5.605E-01  e=1.982E+00  Rhodospirillum rubrum

Foldseek 3Di:
DDQFWAWAAAPVVRGMDIAAAPCQVVVVLVVLVLCVVQQFPVSVDDPVPGDPLGGNPCCQPPVHKWKKKKFWWAAPVRHIDIAIETFDDRSLDQDDPRHQGAQFDPVVLVVLCVVLVPLLVVLVVVLVVDPDPVVNVVSVVVSVVSVLVSVVVSQQRRWAAALVRDTDGNVVQFDAPDDADPRQRRHTVNRVLRVCSVNNIQTRRMWMAMDGHADPVNPHDHPDIGYDDPRRRRRRVNVSHPNND

Sequence (245 aa):
MTPENVFGYCDRCEKYHSLPQGKARQKGEELLQSLQNEGCLDFELPRHLRRREYSTDSLYGPHRGKMFGVLHCVDQSGQEQFLKAFSCQHKGEWSVPGWVPPIVDGARYLEKVRSGGNDISRLTKLLHHEDTPLIRQKLKTERRRISQALMEELFEMYELMNFRGEKKSLREVFRGSGGIPTGTGDCCAPKLLHHAAVIGAHPLGIAEFYLGRETPSSNKKEGRFYPACKERCQPILGFLLCGIE

pLDDT: mean 93.8, std 5.87, range [55.25, 98.75]